Protein AF-V6AT36-F1 (afdb_monomer_lite)

Structure (mmCIF, N/CA/C/O backbone):
data_AF-V6AT36-F1
#
_entry.id   AF-V6AT36-F1
#
loop_
_atom_site.group_PDB
_atom_site.id
_atom_site.type_symbol
_atom_site.label_atom_id
_atom_site.label_alt_id
_atom_site.label_comp_id
_atom_site.label_asym_id
_atom_site.label_entity_id
_atom_site.label_seq_id
_atom_site.pdbx_PDB_ins_code
_atom_site.Cartn_x
_atom_site.Cartn_y
_atom_site.Cartn_z
_atom_site.occupancy
_atom_site.B_iso_or_equiv
_atom_site.auth_seq_id
_atom_site.auth_comp_id
_atom_site.auth_asym_id
_atom_site.auth_atom_id
_atom_site.pdbx_PDB_model_num
ATOM 1 N N . MET A 1 1 ? -7.851 9.602 1.787 1.00 80.75 1 MET A N 1
ATOM 2 C CA . MET A 1 1 ? -8.072 8.225 1.286 1.00 80.75 1 MET A CA 1
ATOM 3 C C . MET A 1 1 ? -7.024 7.212 1.763 1.00 80.75 1 MET A C 1
ATOM 5 O O . MET A 1 1 ? -7.436 6.267 2.425 1.00 80.75 1 MET A O 1
ATOM 9 N N . PRO A 1 2 ? -5.703 7.376 1.542 1.00 93.94 2 PRO A N 1
ATOM 10 C CA . PRO A 1 2 ? -4.726 6.324 1.868 1.00 93.94 2 PRO A CA 1
ATOM 11 C C . PRO A 1 2 ? -4.578 6.064 3.377 1.00 93.94 2 PRO A C 1
ATOM 13 O O . PRO A 1 2 ? -4.361 4.927 3.777 1.00 93.94 2 PRO A O 1
ATOM 16 N N . HIS A 1 3 ? -4.799 7.075 4.230 1.00 96.31 3 HIS A N 1
ATOM 17 C CA . HIS A 1 3 ? -4.833 6.898 5.691 1.00 96.31 3 HIS A CA 1
ATOM 18 C C . HIS A 1 3 ? -5.998 6.007 6.143 1.00 96.31 3 HIS A C 1
ATOM 20 O O . HIS A 1 3 ? -5.830 5.181 7.033 1.00 96.31 3 HIS A O 1
ATOM 26 N N . VAL A 1 4 ? -7.165 6.131 5.497 1.00 96.88 4 VAL A N 1
ATOM 27 C CA . VAL A 1 4 ? -8.330 5.276 5.778 1.00 96.88 4 VAL A CA 1
ATOM 28 C C . VAL A 1 4 ? -8.041 3.844 5.338 1.00 96.88 4 VAL A C 1
ATOM 30 O O . VAL A 1 4 ? -8.326 2.915 6.085 1.00 96.88 4 VAL A O 1
ATOM 33 N N . PHE A 1 5 ? -7.420 3.657 4.169 1.00 97.62 5 PHE A N 1
ATOM 34 C CA . PHE A 1 5 ? -6.993 2.332 3.719 1.00 97.62 5 PHE A CA 1
ATOM 35 C C . PHE A 1 5 ? -5.988 1.694 4.685 1.00 97.62 5 PHE A C 1
ATOM 37 O O . PHE A 1 5 ? -6.221 0.575 5.135 1.00 97.62 5 PHE A O 1
ATOM 44 N N . LYS A 1 6 ? -4.946 2.426 5.102 1.00 97.75 6 LYS A N 1
ATOM 45 C CA . LYS A 1 6 ? -3.991 1.949 6.114 1.00 97.75 6 LYS A CA 1
ATOM 46 C C . LYS A 1 6 ? -4.685 1.600 7.435 1.00 97.75 6 LYS A C 1
ATOM 48 O O . LYS A 1 6 ? -4.416 0.549 8.006 1.00 97.75 6 LYS A O 1
ATOM 53 N N . ALA A 1 7 ? -5.627 2.425 7.896 1.00 98.00 7 ALA A N 1
ATOM 54 C CA . ALA A 1 7 ? -6.408 2.142 9.100 1.00 98.00 7 ALA A CA 1
ATOM 55 C C . ALA A 1 7 ? -7.228 0.847 8.972 1.00 98.00 7 ALA A C 1
ATOM 57 O O . ALA A 1 7 ? -7.254 0.033 9.894 1.00 98.00 7 ALA A O 1
ATOM 58 N N . LEU A 1 8 ? -7.874 0.632 7.824 1.00 98.00 8 LEU A N 1
ATOM 59 C CA . LEU A 1 8 ? -8.619 -0.594 7.552 1.00 98.00 8 LEU A CA 1
ATOM 60 C C . LEU A 1 8 ? -7.701 -1.819 7.443 1.00 98.00 8 LEU A C 1
ATOM 62 O O . LEU A 1 8 ? -8.093 -2.887 7.899 1.00 98.00 8 LEU A O 1
ATOM 66 N N . GLN A 1 9 ? -6.486 -1.679 6.901 1.00 97.81 9 GLN A N 1
ATOM 67 C CA . GLN A 1 9 ? -5.490 -2.757 6.900 1.00 97.81 9 GLN A CA 1
ATOM 68 C C . GLN A 1 9 ? -5.072 -3.119 8.327 1.00 97.81 9 GLN A C 1
ATOM 70 O O . GLN A 1 9 ? -5.080 -4.298 8.673 1.00 97.81 9 GLN A O 1
ATOM 75 N N . MET A 1 10 ? -4.793 -2.126 9.180 1.00 98.00 10 MET A N 1
ATOM 76 C CA . MET A 1 10 ? -4.496 -2.370 10.597 1.00 98.00 10 MET A CA 1
ATOM 77 C C . MET A 1 10 ? -5.626 -3.161 11.270 1.00 98.00 10 MET A C 1
ATOM 79 O O . MET A 1 10 ? -5.363 -4.154 11.932 1.00 98.00 10 MET A O 1
ATOM 83 N N . LEU A 1 11 ? -6.886 -2.773 11.048 1.00 98.12 11 LEU A N 1
ATOM 84 C CA . LEU A 1 11 ? -8.054 -3.473 11.601 1.00 98.12 11 LEU A CA 1
ATOM 85 C C . LEU A 1 11 ? -8.345 -4.836 10.945 1.00 98.12 11 LEU A C 1
ATOM 87 O O . LEU A 1 11 ? -9.132 -5.624 11.472 1.00 98.12 11 LEU A O 1
ATOM 91 N N . TYR A 1 12 ? -7.801 -5.094 9.756 1.00 98.00 12 TYR A N 1
ATOM 92 C CA . TYR A 1 12 ? -7.959 -6.372 9.070 1.00 98.00 12 TYR A CA 1
ATOM 93 C C . TYR A 1 12 ? -7.010 -7.425 9.646 1.00 98.00 12 TYR A C 1
ATOM 95 O O . TYR A 1 12 ? -7.441 -8.560 9.883 1.00 98.00 12 TYR A O 1
ATOM 103 N N . TYR A 1 13 ? -5.758 -7.024 9.893 1.00 96.88 13 TYR A N 1
ATOM 104 C CA . TYR A 1 13 ? -4.699 -7.882 10.423 1.00 96.88 13 TYR A CA 1
ATOM 105 C C . TYR A 1 13 ? -4.744 -8.023 11.946 1.00 96.88 13 TYR A C 1
ATOM 107 O O . TYR A 1 13 ? -4.494 -9.113 12.453 1.00 96.88 13 TYR A O 1
ATOM 115 N N . GLU A 1 14 ? -5.138 -6.973 12.666 1.00 96.50 14 GLU A N 1
ATOM 116 C CA . GLU A 1 14 ? -5.299 -7.008 14.119 1.00 96.50 14 GLU A CA 1
ATOM 117 C C . GLU A 1 14 ? -6.774 -7.179 14.507 1.00 96.50 14 GLU A C 1
ATOM 119 O O . GLU A 1 14 ? -7.651 -6.546 13.913 1.00 96.50 14 GLU A O 1
ATOM 124 N N . PRO A 1 15 ? -7.097 -7.986 15.534 1.00 93.50 15 PRO A N 1
ATOM 125 C CA . PRO A 1 15 ? -8.474 -8.134 15.993 1.00 93.50 15 PRO A CA 1
ATOM 126 C C . PRO A 1 15 ? -9.034 -6.830 16.577 1.00 93.50 15 PRO A C 1
ATOM 128 O O . PRO A 1 15 ? -10.218 -6.552 16.393 1.00 93.50 15 PRO A O 1
ATOM 131 N N . TYR A 1 16 ? -8.196 -6.033 17.251 1.00 97.19 16 TYR A N 1
ATOM 132 C CA . TYR A 1 16 ? -8.553 -4.737 17.828 1.00 97.19 16 TYR A CA 1
ATOM 133 C C . TYR A 1 16 ? -7.392 -3.747 17.704 1.00 97.19 16 TYR A C 1
ATOM 135 O O . TYR A 1 16 ? -6.244 -4.095 17.961 1.00 97.19 16 TYR A O 1
ATOM 143 N N . VAL A 1 17 ? -7.695 -2.487 17.388 1.00 98.00 17 VAL A N 1
ATOM 144 C CA . VAL A 1 17 ? -6.716 -1.395 17.290 1.00 98.00 17 VAL A CA 1
ATOM 145 C C . VAL A 1 17 ? -7.119 -0.248 18.212 1.00 98.00 17 VAL A C 1
ATOM 147 O O . VAL A 1 17 ? -8.257 0.235 18.189 1.00 98.00 17 VAL A O 1
ATOM 150 N N . SER A 1 18 ? -6.181 0.204 19.045 1.00 97.38 18 SER A N 1
ATOM 151 C CA . SER A 1 18 ? -6.411 1.322 19.963 1.00 97.38 18 SER A CA 1
ATOM 152 C C . SER A 1 18 ? -6.348 2.675 19.240 1.00 97.38 18 SER A C 1
ATOM 154 O O . SER A 1 18 ? -5.699 2.824 18.204 1.00 97.38 18 SER A O 1
ATOM 156 N N . ARG A 1 19 ? -6.971 3.712 19.819 1.00 96.50 19 ARG A N 1
ATOM 157 C CA . ARG A 1 19 ? -6.848 5.089 19.297 1.00 96.50 19 ARG A CA 1
ATOM 158 C C . ARG A 1 19 ? -5.397 5.573 19.291 1.00 96.50 19 ARG A C 1
ATOM 160 O O . ARG A 1 19 ? -4.995 6.221 18.335 1.00 96.50 19 ARG A O 1
ATOM 167 N N . ALA A 1 20 ? -4.621 5.225 20.318 1.00 96.88 20 ALA A N 1
ATOM 168 C CA . ALA A 1 20 ? -3.204 5.573 20.394 1.00 96.88 20 ALA A CA 1
ATOM 169 C C . ALA A 1 20 ? -2.403 4.904 19.266 1.00 96.88 20 ALA A C 1
ATOM 171 O O . ALA A 1 20 ? -1.607 5.566 18.609 1.00 96.88 20 ALA A O 1
ATOM 172 N N . SER A 1 21 ? -2.683 3.628 18.978 1.00 97.62 21 SER A N 1
ATOM 173 C CA . SER A 1 21 ? -2.075 2.903 17.856 1.00 97.62 21 SER A CA 1
ATOM 174 C C . SER A 1 21 ? -2.386 3.581 16.521 1.00 97.62 21 SER A C 1
ATOM 176 O O . SER A 1 21 ? -1.482 3.766 15.715 1.00 97.62 21 SER A O 1
ATOM 178 N N . PHE A 1 22 ? -3.630 4.023 16.299 1.00 97.75 22 PHE A N 1
ATOM 179 C CA . PHE A 1 22 ? -3.957 4.812 15.109 1.00 97.75 22 PHE A CA 1
ATOM 180 C C . PHE A 1 22 ? -3.191 6.133 15.047 1.00 97.75 22 PHE A C 1
ATOM 182 O O . PHE A 1 22 ? -2.647 6.442 13.992 1.00 97.75 22 PHE A O 1
ATOM 189 N N . CYS A 1 23 ? -3.118 6.897 16.142 1.00 97.81 23 CYS A N 1
ATOM 190 C CA . CYS A 1 23 ? -2.386 8.166 16.153 1.00 97.81 23 CYS A CA 1
ATOM 191 C C . CYS A 1 23 ? -0.922 7.968 15.738 1.00 97.81 23 CYS A C 1
ATOM 193 O O . CYS A 1 23 ? -0.436 8.673 14.856 1.00 97.81 23 CYS A O 1
ATOM 195 N N . THR A 1 24 ? -0.250 6.973 16.323 1.00 97.44 24 THR A N 1
ATOM 196 C CA . THR A 1 24 ? 1.161 6.682 16.047 1.00 97.44 24 THR A CA 1
ATOM 197 C C . THR A 1 24 ? 1.366 6.129 14.638 1.00 97.44 24 THR A C 1
ATOM 199 O O . THR A 1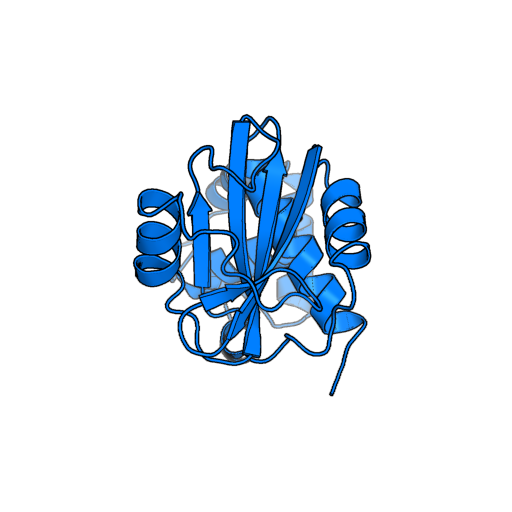 24 ? 2.178 6.654 13.887 1.00 97.44 24 THR A O 1
ATOM 202 N N . SER A 1 25 ? 0.626 5.090 14.241 1.00 96.38 25 SER A N 1
ATOM 203 C CA . SER A 1 25 ? 0.857 4.403 12.961 1.00 96.38 25 SER A CA 1
ATOM 204 C C . SER A 1 25 ? 0.382 5.193 11.741 1.00 96.38 25 SER A C 1
ATOM 206 O O . SER A 1 25 ? 0.884 4.967 10.638 1.00 96.38 25 SER A O 1
ATOM 208 N N . LEU A 1 26 ? -0.594 6.090 11.913 1.00 96.50 26 LEU A N 1
ATOM 209 C CA . LEU A 1 26 ? -1.113 6.950 10.847 1.00 96.50 26 LEU A CA 1
ATOM 210 C C . LEU A 1 26 ? -0.533 8.365 10.885 1.00 96.50 26 LEU A C 1
ATOM 212 O O . LEU A 1 26 ? -0.862 9.145 10.000 1.00 96.50 26 LEU A O 1
ATOM 216 N N . TYR A 1 27 ? 0.282 8.711 11.890 1.00 95.69 27 TYR A N 1
ATOM 217 C CA . TYR A 1 27 ? 0.807 10.069 12.089 1.00 95.69 27 TYR A CA 1
ATOM 218 C C . TYR A 1 27 ? -0.319 11.122 12.133 1.00 95.69 27 TYR A C 1
ATOM 220 O O . TYR A 1 27 ? -0.201 12.230 11.613 1.00 95.69 27 TYR A O 1
ATOM 228 N N . MET A 1 28 ? -1.447 10.758 12.750 1.00 95.31 28 MET A N 1
ATOM 229 C CA . MET A 1 28 ? -2.647 11.590 12.841 1.00 95.31 28 MET A CA 1
ATOM 230 C C . MET A 1 28 ? -2.885 12.051 14.279 1.00 95.31 28 MET A C 1
ATOM 232 O O . MET A 1 28 ? -2.726 11.287 15.227 1.00 95.31 28 MET A O 1
ATOM 236 N N . GLY A 1 29 ? -3.346 13.293 14.444 1.00 96.56 29 GLY A N 1
ATOM 237 C CA . GLY A 1 29 ? -3.788 13.797 15.744 1.00 96.56 29 GLY A CA 1
ATOM 238 C C . GLY A 1 29 ? -5.053 13.091 16.249 1.00 96.56 29 GLY A C 1
ATOM 239 O O . GLY A 1 29 ? -5.875 12.609 15.465 1.00 96.56 29 GLY A O 1
ATOM 240 N N . GLU A 1 30 ? -5.256 13.085 17.569 1.00 96.19 30 GLU A N 1
ATOM 241 C CA . GLU A 1 30 ? -6.359 12.354 18.212 1.00 96.19 30 GLU A CA 1
ATOM 242 C C . GLU A 1 30 ? -7.743 12.773 17.687 1.00 96.19 30 GLU A C 1
ATOM 244 O O . GLU A 1 30 ? -8.616 11.927 17.482 1.00 96.19 30 GLU A O 1
ATOM 249 N N . GLY A 1 31 ? -7.945 14.069 17.422 1.00 97.50 31 GLY A N 1
ATOM 250 C CA . GLY A 1 31 ? -9.190 14.580 16.840 1.00 97.50 31 GLY A CA 1
ATOM 251 C C . GLY A 1 31 ? -9.481 13.982 15.461 1.00 97.50 31 GLY A C 1
ATOM 252 O O . GLY A 1 31 ? -10.599 13.541 15.200 1.00 97.50 31 GLY A O 1
ATOM 253 N N . ALA A 1 32 ? -8.463 13.877 14.603 1.00 97.25 32 ALA A N 1
ATOM 254 C CA . ALA A 1 32 ? -8.601 13.300 13.270 1.00 97.25 32 ALA A CA 1
ATOM 255 C C . ALA A 1 32 ? -8.874 11.787 13.332 1.00 97.25 32 ALA A C 1
ATOM 257 O O . ALA A 1 32 ? -9.732 11.285 12.605 1.00 97.25 32 ALA A O 1
ATOM 258 N N . VAL A 1 33 ? -8.217 11.070 14.252 1.00 97.81 33 VAL A N 1
ATOM 259 C CA . VAL A 1 33 ? -8.485 9.645 14.508 1.00 97.81 33 VAL A CA 1
ATOM 260 C C . VAL A 1 33 ? -9.915 9.428 15.011 1.00 97.81 33 VAL A C 1
ATOM 262 O O . VAL A 1 33 ? -10.603 8.537 14.512 1.00 97.81 33 VAL A O 1
ATOM 265 N N . LYS A 1 34 ? -10.406 10.253 15.948 1.00 96.94 34 LYS A N 1
ATOM 266 C CA . LYS A 1 34 ? -11.800 10.193 16.431 1.00 96.94 34 LYS A CA 1
ATOM 267 C C . LYS A 1 34 ? -12.795 10.364 15.284 1.00 96.94 34 LYS A C 1
ATOM 269 O O . LYS A 1 34 ? -13.720 9.563 15.166 1.00 96.94 34 LYS A O 1
ATOM 274 N N . THR A 1 35 ? -12.581 11.357 14.424 1.00 97.75 35 THR A N 1
ATOM 275 C CA . THR A 1 35 ? -13.436 11.606 13.256 1.00 97.75 35 THR A CA 1
ATOM 276 C C . THR A 1 35 ? -13.380 10.457 12.248 1.00 97.75 35 THR A C 1
ATOM 278 O O . THR A 1 35 ? -14.419 10.031 11.748 1.00 97.75 35 THR A O 1
ATOM 281 N N . MET A 1 36 ? -12.196 9.897 11.983 1.00 97.94 36 MET A N 1
ATOM 282 C CA . MET A 1 36 ? -12.045 8.738 11.098 1.00 97.94 36 MET A CA 1
ATOM 283 C C . MET A 1 36 ? -12.814 7.520 11.627 1.00 97.94 36 MET A C 1
ATOM 285 O O . MET A 1 36 ? -13.590 6.925 10.882 1.00 97.94 36 MET A O 1
ATOM 289 N N . ILE A 1 37 ? -12.654 7.177 12.911 1.00 97.81 37 ILE A N 1
ATOM 290 C CA . ILE A 1 37 ? -13.387 6.066 13.540 1.00 97.81 37 ILE A CA 1
ATOM 291 C C . ILE A 1 37 ? -14.895 6.324 13.481 1.00 97.81 37 ILE A C 1
ATOM 293 O O . ILE A 1 37 ? -15.653 5.422 13.133 1.00 97.81 37 ILE A O 1
ATOM 297 N N . LEU A 1 38 ? -15.341 7.552 13.768 1.00 98.12 38 LEU A N 1
ATOM 298 C CA . LEU A 1 38 ? -16.754 7.922 13.684 1.00 98.12 38 LEU A CA 1
ATOM 299 C C . LEU A 1 38 ? -17.328 7.673 12.281 1.00 98.12 38 LEU A C 1
ATOM 301 O O . LEU A 1 38 ? -18.410 7.102 12.170 1.00 98.12 38 LEU A O 1
ATOM 305 N N . HIS A 1 39 ? -16.619 8.063 11.219 1.00 98.06 39 HIS A N 1
ATOM 306 C CA . HIS A 1 39 ? -17.066 7.808 9.846 1.00 98.06 39 HIS A CA 1
ATOM 307 C C . HIS A 1 39 ? -17.062 6.318 9.499 1.00 98.06 39 HIS A C 1
ATOM 309 O O . HIS A 1 39 ? -18.046 5.826 8.957 1.00 98.06 39 HIS A O 1
ATOM 315 N N . LEU A 1 40 ? -16.023 5.570 9.883 1.00 97.88 40 LEU A N 1
ATOM 316 C CA . LEU A 1 40 ? -15.989 4.118 9.675 1.00 97.88 40 LEU A CA 1
ATOM 317 C C . LEU A 1 40 ? -17.159 3.404 10.369 1.00 97.88 40 LEU A C 1
ATOM 319 O O . LEU A 1 40 ? -17.716 2.460 9.808 1.00 97.88 40 LEU A O 1
ATOM 323 N N . LYS A 1 41 ? -17.551 3.875 11.559 1.00 98.25 41 LYS A N 1
ATOM 324 C CA . LYS A 1 41 ? -18.728 3.386 12.288 1.00 98.25 41 LYS A CA 1
ATOM 325 C C . LYS A 1 41 ? -20.032 3.721 11.578 1.00 98.25 41 LYS A C 1
ATOM 327 O O . LYS A 1 41 ? -20.865 2.838 11.406 1.00 98.25 41 LYS A O 1
ATOM 332 N N . LYS A 1 42 ? -20.198 4.970 11.132 1.00 98.12 42 LYS A N 1
ATOM 333 C CA . LYS A 1 42 ? -21.387 5.408 10.380 1.00 98.12 42 LYS A CA 1
ATOM 334 C C . LYS A 1 42 ? -21.584 4.601 9.095 1.00 98.12 42 LYS A C 1
ATOM 336 O O . LYS A 1 42 ? -22.700 4.193 8.805 1.00 98.12 42 LYS A O 1
ATOM 341 N N . GLU A 1 43 ? -20.498 4.287 8.393 1.00 97.44 43 GLU A N 1
ATOM 342 C CA . GLU A 1 43 ? -20.524 3.451 7.186 1.00 97.44 43 GLU A CA 1
ATOM 343 C C . GLU A 1 43 ? -20.651 1.944 7.479 1.00 97.44 43 GLU A C 1
ATOM 345 O O . GLU A 1 43 ? -20.691 1.120 6.560 1.00 97.44 43 GLU A O 1
ATOM 350 N N . GLY A 1 44 ? -20.700 1.544 8.754 1.00 98.06 44 GLY A N 1
ATOM 351 C CA . GLY A 1 44 ? -20.789 0.149 9.180 1.00 98.06 44 GLY A CA 1
ATOM 352 C C . GLY A 1 44 ? -19.546 -0.681 8.852 1.00 98.06 44 GLY A C 1
ATOM 353 O O . GLY A 1 44 ? -19.640 -1.906 8.795 1.00 98.06 44 GLY A O 1
ATOM 354 N N . MET A 1 45 ? -18.396 -0.048 8.603 1.00 98.25 45 MET A N 1
ATOM 355 C CA . MET A 1 45 ? -17.132 -0.726 8.286 1.00 98.25 45 MET A CA 1
ATOM 356 C C . MET A 1 45 ? -16.395 -1.192 9.545 1.00 98.25 45 MET A C 1
ATOM 358 O O . MET A 1 45 ? -15.769 -2.251 9.542 1.00 98.25 45 MET A O 1
ATOM 362 N N . ALA A 1 46 ? -16.480 -0.424 10.628 1.00 98.38 46 ALA A N 1
ATOM 363 C CA . ALA A 1 46 ? -15.844 -0.741 11.901 1.00 98.38 46 ALA A CA 1
ATOM 364 C C . ALA A 1 46 ? -16.798 -0.489 13.071 1.00 98.38 46 ALA A C 1
ATOM 366 O O . ALA A 1 46 ? -17.778 0.237 12.931 1.00 98.38 46 ALA A O 1
ATOM 367 N N . ASP A 1 47 ? -16.485 -1.060 14.229 1.00 98.25 47 ASP A N 1
ATOM 368 C CA . ASP A 1 47 ? -17.092 -0.692 15.507 1.00 98.25 47 ASP A CA 1
ATOM 369 C C . ASP A 1 47 ? -16.031 -0.689 16.618 1.00 98.25 47 ASP A C 1
ATOM 371 O O . ASP A 1 47 ? -14.857 -0.960 16.364 1.00 98.25 47 ASP A O 1
ATOM 375 N N . SER A 1 48 ? -16.397 -0.316 17.843 1.00 96.75 48 SER A N 1
ATOM 376 C CA . SER A 1 48 ? -15.460 -0.175 18.957 1.00 96.75 48 SER A CA 1
ATOM 377 C C . SER A 1 48 ? -16.011 -0.761 20.251 1.00 96.75 48 SER A C 1
ATOM 379 O O . SER A 1 48 ? -17.168 -0.543 20.602 1.00 96.75 48 SER A O 1
ATOM 381 N N . THR A 1 49 ? -15.141 -1.428 21.005 1.00 95.56 49 THR A N 1
ATOM 382 C CA . THR A 1 49 ? -15.373 -1.846 22.394 1.00 95.56 49 THR A CA 1
ATOM 383 C C . THR A 1 49 ? -14.354 -1.177 23.323 1.00 95.56 49 THR A C 1
ATOM 385 O O . THR A 1 49 ? -13.539 -0.359 22.889 1.00 95.56 49 THR A O 1
ATOM 388 N N . LYS A 1 50 ? -14.354 -1.548 24.612 1.00 92.88 50 LYS A N 1
ATOM 389 C CA . LYS A 1 50 ? -13.298 -1.144 25.558 1.00 92.88 50 LYS A CA 1
ATOM 390 C C . LYS A 1 50 ? -11.899 -1.599 25.112 1.00 92.88 50 LYS A C 1
ATOM 392 O O . LYS A 1 50 ? -10.930 -0.919 25.427 1.00 92.88 50 LYS A O 1
ATOM 397 N N . SER A 1 51 ? -11.800 -2.703 24.367 1.00 92.06 51 SER A N 1
ATOM 398 C CA . SER A 1 51 ? -10.526 -3.267 23.899 1.00 92.06 51 SER A CA 1
ATOM 399 C C . SER A 1 51 ? -9.951 -2.545 22.676 1.00 92.06 51 SER A C 1
ATOM 401 O O . SER A 1 51 ? -8.763 -2.667 22.398 1.00 92.06 51 SER A O 1
ATOM 403 N N . GLY A 1 52 ? -10.768 -1.784 21.942 1.00 96.62 52 GLY A N 1
ATOM 404 C CA . GLY A 1 52 ? -10.339 -1.055 20.750 1.00 96.62 52 GLY A CA 1
ATOM 405 C C . GLY A 1 52 ? -11.378 -1.061 19.636 1.00 96.62 52 GLY A C 1
ATOM 406 O O . GLY A 1 52 ? -12.517 -1.490 19.812 1.00 96.62 52 GLY A O 1
ATOM 407 N N . THR A 1 53 ? -10.971 -0.553 18.477 1.00 98.38 53 THR A N 1
ATOM 408 C CA . THR A 1 53 ? -11.763 -0.570 17.240 1.00 98.38 53 THR A CA 1
ATOM 409 C C . THR A 1 53 ? -11.483 -1.855 16.472 1.00 98.38 53 THR A C 1
ATOM 411 O O . THR A 1 53 ? -10.345 -2.307 16.465 1.00 98.38 53 THR A O 1
ATOM 414 N N . PHE A 1 54 ? -12.488 -2.432 15.823 1.00 98.56 54 PHE A N 1
ATOM 415 C CA . PHE A 1 54 ? -12.383 -3.667 15.042 1.00 98.56 54 PHE A CA 1
ATOM 416 C C . PHE A 1 54 ? -13.229 -3.567 13.766 1.00 98.56 54 PHE A C 1
ATOM 418 O O . PHE A 1 54 ? -14.183 -2.787 13.713 1.00 98.56 54 PHE A O 1
ATOM 425 N N . LEU A 1 55 ? -12.899 -4.343 12.725 1.00 98.50 55 LEU A N 1
ATOM 426 C CA . LEU A 1 55 ? -13.750 -4.430 11.531 1.00 98.50 55 LEU A CA 1
ATOM 427 C C . LEU A 1 55 ? -15.037 -5.202 11.822 1.00 98.50 55 LEU A C 1
ATOM 429 O O . LEU A 1 55 ? -15.008 -6.294 12.392 1.00 98.50 55 LEU A O 1
ATOM 433 N N . THR A 1 56 ? -16.156 -4.696 11.312 1.00 98.56 56 THR A N 1
ATOM 434 C CA . THR A 1 56 ? -17.397 -5.474 11.219 1.00 98.56 56 THR A CA 1
ATOM 435 C C . THR A 1 56 ? -17.263 -6.563 10.146 1.00 98.56 56 THR A C 1
ATOM 437 O O . THR A 1 56 ? -16.308 -6.585 9.363 1.00 98.56 56 THR A O 1
ATOM 440 N N . GLN A 1 57 ? -18.258 -7.446 10.025 1.00 98.19 57 GLN A N 1
ATOM 441 C CA . GLN A 1 57 ? -18.307 -8.407 8.916 1.00 98.19 57 GLN A CA 1
ATOM 442 C C . GLN A 1 57 ? -18.325 -7.708 7.543 1.00 98.19 57 GLN A C 1
ATOM 444 O O . GLN A 1 57 ? -17.635 -8.147 6.619 1.00 98.19 57 GLN A O 1
ATOM 449 N N . LYS A 1 58 ? -19.057 -6.588 7.423 1.00 98.25 58 LYS A N 1
ATOM 450 C CA . LYS A 1 58 ? -19.075 -5.743 6.218 1.00 98.25 58 LYS A CA 1
ATOM 451 C C . LYS A 1 58 ? -17.674 -5.206 5.916 1.00 98.25 58 LYS A C 1
ATOM 453 O O . LYS A 1 58 ? -17.202 -5.362 4.792 1.00 98.25 58 LYS A O 1
ATOM 458 N N . GLY A 1 59 ? -16.993 -4.649 6.920 1.00 98.19 59 GLY A N 1
ATOM 459 C CA . GLY A 1 59 ? -15.632 -4.129 6.780 1.00 98.19 59 GLY A CA 1
ATOM 460 C C . GLY A 1 59 ? -14.612 -5.198 6.396 1.00 98.19 59 GLY A C 1
ATOM 461 O O . GLY A 1 59 ? -13.806 -4.977 5.495 1.00 98.19 59 GLY A O 1
ATOM 462 N N . ARG A 1 60 ? -14.678 -6.391 7.006 1.00 98.25 60 ARG A N 1
ATOM 463 C CA . ARG A 1 60 ? -13.806 -7.521 6.639 1.00 98.25 60 ARG A CA 1
ATOM 464 C C . ARG A 1 60 ? -14.020 -7.964 5.197 1.00 98.25 60 ARG A C 1
ATOM 466 O O . ARG A 1 60 ? -13.040 -8.181 4.494 1.00 98.25 60 ARG A O 1
ATOM 473 N N . ARG A 1 61 ? -15.273 -8.081 4.743 1.00 98.25 61 ARG A N 1
ATOM 474 C CA . ARG A 1 61 ? -15.577 -8.446 3.349 1.00 98.25 61 ARG A CA 1
ATOM 475 C C . ARG A 1 61 ? -15.074 -7.384 2.373 1.00 98.25 61 ARG A C 1
ATOM 477 O O . ARG A 1 61 ? -14.477 -7.735 1.363 1.00 98.25 61 ARG A O 1
ATOM 484 N N . PHE A 1 62 ? -15.283 -6.107 2.692 1.00 97.12 62 PHE A N 1
ATOM 485 C CA . PHE A 1 62 ? -14.768 -4.994 1.897 1.00 97.12 62 PHE A CA 1
ATOM 486 C C . PHE A 1 62 ? -13.240 -5.053 1.773 1.00 97.12 62 PHE A C 1
ATOM 488 O O . PHE A 1 62 ? -12.713 -5.023 0.664 1.00 97.12 62 PHE A O 1
ATOM 495 N N . MET A 1 63 ? -12.535 -5.208 2.897 1.00 97.44 63 MET A N 1
ATOM 496 C CA . MET A 1 63 ? -11.076 -5.282 2.898 1.00 97.44 63 MET A CA 1
ATOM 497 C C . MET A 1 63 ? -10.539 -6.512 2.187 1.00 97.44 63 MET A C 1
ATOM 499 O O . MET A 1 63 ? -9.559 -6.391 1.464 1.00 97.44 63 MET A O 1
ATOM 503 N N . LYS A 1 64 ? -11.193 -7.668 2.329 1.00 97.25 64 LYS A N 1
ATOM 504 C CA . LYS A 1 64 ? -10.823 -8.869 1.579 1.00 97.25 64 LYS A CA 1
ATOM 505 C C . LYS A 1 64 ? -10.855 -8.605 0.070 1.00 97.25 64 LYS A C 1
ATOM 507 O O . LYS A 1 64 ? -9.844 -8.803 -0.584 1.00 97.25 64 LYS A O 1
ATOM 512 N N . ASN A 1 65 ? -11.954 -8.053 -0.448 1.00 95.56 65 ASN A N 1
ATOM 513 C CA . ASN A 1 65 ? -12.070 -7.725 -1.874 1.00 95.56 65 ASN A CA 1
ATOM 514 C C . ASN A 1 65 ? -11.006 -6.712 -2.340 1.00 95.56 65 ASN A C 1
ATOM 516 O O . ASN A 1 65 ? -10.528 -6.772 -3.472 1.00 95.56 65 ASN A O 1
ATOM 520 N N . LEU A 1 66 ? -10.652 -5.749 -1.486 1.00 95.12 66 LEU A N 1
ATOM 521 C CA . LEU A 1 66 ? -9.626 -4.761 -1.811 1.00 95.12 66 LEU A CA 1
ATOM 522 C C . LEU A 1 66 ? -8.226 -5.395 -1.832 1.00 95.12 66 LEU A C 1
ATOM 524 O O . LEU A 1 66 ? -7.453 -5.142 -2.752 1.00 95.12 66 LEU A O 1
ATOM 528 N N . LEU A 1 67 ? -7.926 -6.264 -0.866 1.00 96.25 67 LEU A N 1
ATOM 529 C CA . LEU A 1 67 ? -6.665 -7.004 -0.786 1.00 96.25 67 LEU A CA 1
ATOM 530 C C . LEU A 1 67 ? -6.546 -8.095 -1.859 1.00 96.25 67 LEU A C 1
ATOM 532 O O . LEU A 1 67 ? -5.434 -8.428 -2.240 1.00 96.25 67 LEU A O 1
ATOM 536 N N . ASP A 1 68 ? -7.647 -8.587 -2.431 1.00 95.44 68 ASP A N 1
ATOM 537 C CA . ASP A 1 68 ? -7.585 -9.450 -3.621 1.00 95.44 68 ASP A CA 1
ATOM 538 C C . ASP A 1 68 ? -6.939 -8.715 -4.819 1.00 95.44 68 ASP A C 1
ATOM 540 O O . ASP A 1 68 ? -6.304 -9.341 -5.668 1.00 95.44 68 ASP A O 1
ATOM 544 N N . ASN A 1 69 ? -7.057 -7.380 -4.869 1.00 95.94 69 ASN A N 1
ATOM 545 C CA . ASN A 1 69 ? -6.417 -6.533 -5.881 1.00 95.94 69 ASN A CA 1
ATOM 546 C C . ASN A 1 69 ? -5.060 -5.975 -5.427 1.00 95.94 69 ASN A C 1
ATOM 548 O O . ASN A 1 69 ? -4.178 -5.785 -6.263 1.00 95.94 69 ASN A O 1
ATOM 552 N N . ILE A 1 70 ? -4.888 -5.732 -4.123 1.00 97.12 70 ILE A N 1
ATOM 553 C CA . ILE A 1 70 ? -3.654 -5.229 -3.501 1.00 97.12 70 ILE A CA 1
ATOM 554 C C . ILE A 1 70 ? -3.129 -6.250 -2.472 1.00 97.12 70 ILE A C 1
ATOM 556 O O . ILE A 1 70 ? -3.211 -6.012 -1.263 1.00 97.12 70 ILE A O 1
ATOM 560 N N . PRO A 1 71 ? -2.635 -7.421 -2.906 1.00 96.56 71 PRO A N 1
ATOM 561 C CA . PRO A 1 71 ? -2.397 -8.545 -1.997 1.00 96.56 71 PRO A CA 1
ATOM 562 C C . PRO A 1 71 ? -1.141 -8.388 -1.148 1.00 96.56 71 PRO A C 1
ATOM 564 O O . PRO A 1 71 ? -1.010 -9.055 -0.123 1.00 96.56 71 PRO A O 1
ATOM 567 N N . ALA A 1 72 ? -0.199 -7.551 -1.581 1.00 97.38 72 ALA A N 1
ATOM 568 C CA . ALA A 1 72 ? 1.089 -7.424 -0.931 1.00 97.38 72 ALA A CA 1
ATOM 569 C C . ALA A 1 72 ? 1.710 -6.047 -1.152 1.00 97.38 72 ALA A C 1
ATOM 571 O O . ALA A 1 72 ? 1.537 -5.399 -2.186 1.00 97.38 72 ALA A O 1
ATOM 572 N N . GLU A 1 73 ? 2.490 -5.642 -0.163 1.00 97.88 73 GLU A N 1
ATOM 573 C CA . GLU A 1 73 ? 3.312 -4.444 -0.163 1.00 97.88 73 GLU A CA 1
ATOM 574 C C . GLU A 1 73 ? 4.519 -4.684 0.748 1.00 97.88 73 GLU A C 1
ATOM 576 O O . GLU A 1 73 ? 4.474 -5.538 1.639 1.00 97.88 73 GLU A O 1
ATOM 581 N N . CYS A 1 74 ? 5.618 -3.976 0.515 1.00 96.94 74 CYS A N 1
ATOM 582 C CA . CYS A 1 74 ? 6.811 -4.112 1.338 1.00 96.94 74 CYS A CA 1
ATOM 583 C C . CYS A 1 74 ? 7.713 -2.885 1.259 1.00 96.94 74 CYS A C 1
ATOM 585 O O . CYS A 1 74 ? 7.810 -2.215 0.230 1.00 96.94 74 CYS A O 1
ATOM 587 N N . GLU A 1 75 ? 8.466 -2.648 2.328 1.00 95.62 75 GLU A N 1
ATOM 588 C CA . GLU A 1 75 ? 9.591 -1.722 2.285 1.00 95.62 75 GLU A CA 1
ATOM 589 C C . GLU A 1 75 ? 10.711 -2.268 1.396 1.00 95.62 75 GLU A C 1
ATOM 591 O O . GLU A 1 75 ? 11.021 -3.462 1.402 1.00 95.62 75 GLU A O 1
ATOM 596 N N . ILE A 1 76 ? 11.354 -1.371 0.652 1.00 91.25 76 ILE A N 1
ATOM 597 C CA . ILE A 1 76 ? 12.516 -1.695 -0.169 1.00 91.25 76 ILE A CA 1
ATOM 598 C C . ILE A 1 76 ? 13.661 -0.779 0.235 1.00 91.25 76 ILE A C 1
ATOM 600 O O . ILE A 1 76 ? 13.513 0.433 0.403 1.00 91.25 76 ILE A O 1
ATOM 604 N N . LYS A 1 77 ? 14.848 -1.370 0.358 1.00 85.56 77 LYS A N 1
ATOM 605 C CA . LYS A 1 77 ? 16.089 -0.604 0.477 1.00 85.56 77 LYS A CA 1
ATOM 606 C C . LYS A 1 77 ? 16.327 0.219 -0.793 1.00 85.56 77 LYS A C 1
ATOM 608 O O . LYS A 1 77 ? 15.685 0.017 -1.819 1.00 85.56 77 LYS A O 1
ATOM 613 N N . LYS A 1 78 ? 17.275 1.150 -0.736 1.00 85.19 78 LYS A N 1
ATOM 614 C CA . LYS A 1 78 ? 17.721 1.860 -1.937 1.00 85.19 78 LYS A CA 1
ATOM 615 C C . LYS A 1 78 ? 18.166 0.851 -3.004 1.00 85.19 78 LYS A C 1
ATOM 617 O O . LYS A 1 78 ? 19.015 0.004 -2.732 1.00 85.19 78 LYS A O 1
ATOM 622 N N . CYS A 1 79 ? 17.579 0.955 -4.188 1.00 82.62 79 CYS A N 1
ATOM 623 C CA . CYS A 1 79 ? 17.813 0.094 -5.341 1.00 82.62 79 CYS A CA 1
ATOM 624 C C . CYS A 1 79 ? 18.042 0.908 -6.620 1.00 82.62 79 CYS A C 1
ATOM 626 O O . CYS A 1 79 ? 17.831 2.124 -6.645 1.00 82.62 79 CYS A O 1
ATOM 628 N N . SER A 1 80 ? 18.453 0.218 -7.684 1.00 82.00 80 SER A N 1
ATOM 629 C CA . SER A 1 80 ? 18.753 0.792 -9.009 1.00 82.00 80 SER A CA 1
ATOM 630 C C . SER A 1 80 ? 17.603 1.586 -9.639 1.00 82.00 80 SER A C 1
ATOM 632 O O . SER A 1 80 ? 17.848 2.500 -10.421 1.00 82.00 80 SER A O 1
ATOM 634 N N . ILE A 1 81 ? 16.361 1.270 -9.269 1.00 82.88 81 ILE A N 1
ATOM 635 C CA . ILE A 1 81 ? 15.142 1.883 -9.815 1.00 82.88 81 ILE A CA 1
ATOM 636 C C . ILE A 1 81 ? 14.418 2.795 -8.812 1.00 82.88 81 ILE A C 1
ATOM 638 O O . ILE A 1 81 ? 13.287 3.215 -9.056 1.00 82.88 81 ILE A O 1
ATOM 642 N N . SER A 1 82 ? 15.058 3.097 -7.678 1.00 81.81 82 SER A N 1
ATOM 643 C CA . SER A 1 82 ? 14.537 4.000 -6.647 1.00 81.81 82 SER A CA 1
ATOM 644 C C . SER A 1 82 ? 15.300 5.321 -6.610 1.00 81.81 82 SER A C 1
ATOM 646 O O . SER A 1 82 ? 16.511 5.352 -6.821 1.00 81.81 82 SER A O 1
ATOM 648 N N . ILE A 1 83 ? 14.598 6.408 -6.293 1.00 77.19 83 ILE A N 1
ATOM 649 C CA . ILE A 1 83 ? 15.153 7.770 -6.324 1.00 77.19 83 ILE A CA 1
ATOM 650 C C . ILE A 1 83 ? 15.504 8.254 -4.906 1.00 77.19 83 ILE A C 1
ATOM 652 O O . ILE A 1 83 ? 16.472 8.986 -4.710 1.00 77.19 83 ILE A O 1
ATOM 656 N N . GLY A 1 84 ? 14.726 7.843 -3.900 1.00 77.25 84 GLY A N 1
ATOM 657 C CA . GLY A 1 84 ? 14.792 8.361 -2.530 1.00 77.25 84 GLY A CA 1
ATOM 658 C C . GLY A 1 84 ? 15.530 7.474 -1.527 1.00 77.25 84 GLY A C 1
ATOM 659 O O . GLY A 1 84 ? 16.046 6.400 -1.843 1.00 77.25 84 GLY A O 1
ATOM 660 N N . LYS A 1 85 ? 15.580 7.960 -0.280 1.00 87.31 85 LYS A N 1
ATOM 661 C CA . LYS A 1 85 ? 16.220 7.268 0.849 1.00 87.31 85 LYS A CA 1
ATOM 662 C C . LYS A 1 85 ? 15.385 6.084 1.335 1.00 87.31 85 LYS A C 1
ATOM 664 O O . LYS A 1 85 ? 15.945 5.024 1.608 1.00 87.31 85 LYS A O 1
ATOM 669 N N . PHE A 1 86 ? 14.072 6.275 1.434 1.00 94.44 86 PHE A N 1
ATOM 670 C CA . PHE A 1 86 ? 13.117 5.248 1.836 1.00 94.44 86 PHE A CA 1
ATOM 671 C C . PHE A 1 86 ? 12.208 4.915 0.668 1.00 94.44 86 PHE A C 1
ATOM 673 O O . PHE A 1 86 ? 11.760 5.824 -0.032 1.00 94.44 86 PHE A O 1
ATOM 680 N N . ASN A 1 87 ? 11.940 3.625 0.469 1.00 96.06 87 ASN A N 1
ATOM 681 C CA . ASN A 1 87 ? 11.127 3.158 -0.642 1.00 96.06 87 ASN A CA 1
ATOM 682 C C . ASN A 1 87 ? 10.091 2.150 -0.172 1.00 96.06 87 ASN A C 1
ATOM 684 O O . ASN A 1 87 ? 10.351 1.351 0.730 1.00 96.06 87 ASN A O 1
ATOM 688 N N . HIS A 1 88 ? 8.932 2.168 -0.815 1.00 97.75 88 HIS A N 1
ATOM 689 C CA . HIS A 1 88 ? 7.856 1.235 -0.533 1.00 97.75 88 HIS A CA 1
ATOM 690 C C . HIS A 1 88 ? 7.269 0.737 -1.847 1.00 97.75 88 HIS A C 1
ATOM 692 O O . HIS A 1 88 ? 6.966 1.535 -2.732 1.00 97.75 88 HIS A O 1
ATOM 698 N N . ALA A 1 89 ? 7.136 -0.578 -1.982 1.00 98.00 89 ALA A N 1
ATOM 699 C CA . ALA A 1 89 ? 6.468 -1.191 -3.115 1.00 98.00 89 ALA A CA 1
ATOM 700 C C . ALA A 1 89 ? 5.089 -1.685 -2.741 1.00 98.00 89 ALA A C 1
ATOM 702 O O . ALA A 1 89 ? 4.901 -2.254 -1.671 1.00 98.00 89 ALA A O 1
ATOM 703 N N . ILE A 1 90 ? 4.163 -1.539 -3.677 1.00 98.50 90 ILE A N 1
ATOM 704 C CA . ILE A 1 90 ? 2.809 -2.065 -3.585 1.00 98.50 90 ILE A CA 1
ATOM 705 C C . ILE A 1 90 ? 2.474 -2.8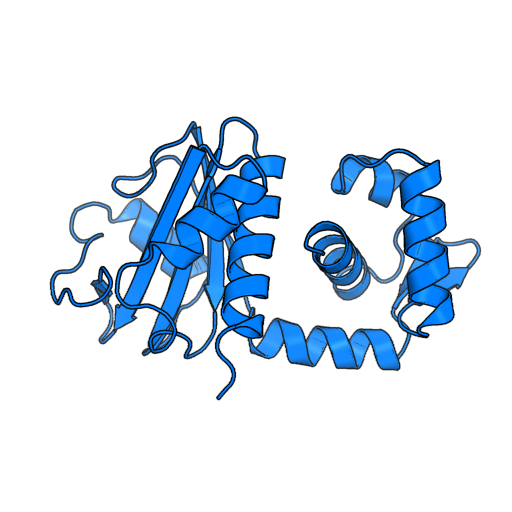07 -4.879 1.00 98.50 90 ILE A C 1
ATOM 707 O O . ILE A 1 90 ? 2.780 -2.328 -5.975 1.00 98.50 90 ILE A O 1
ATOM 711 N N . LEU A 1 91 ? 1.906 -4.005 -4.744 1.00 98.56 91 LEU A N 1
ATOM 712 C CA . LEU A 1 91 ? 1.528 -4.873 -5.857 1.00 98.56 91 LEU A CA 1
ATOM 713 C C . LEU A 1 91 ? 0.049 -4.669 -6.197 1.00 98.56 91 LEU A C 1
ATOM 715 O O . LEU A 1 91 ? -0.801 -4.742 -5.314 1.00 98.56 91 LEU A O 1
ATOM 719 N N . LEU A 1 92 ? -0.252 -4.481 -7.479 1.00 98.06 92 LEU A N 1
ATOM 720 C CA . LEU A 1 92 ? -1.598 -4.473 -8.040 1.00 98.06 92 LEU A CA 1
ATOM 721 C C . LEU A 1 92 ? -1.792 -5.678 -8.969 1.00 98.06 92 LEU A C 1
ATOM 723 O O . LEU A 1 92 ? -1.114 -5.804 -9.995 1.00 98.06 92 LEU A O 1
ATOM 727 N N . LYS A 1 93 ? -2.750 -6.547 -8.636 1.00 96.94 93 LYS A N 1
ATOM 728 C CA . LYS A 1 93 ? -3.018 -7.789 -9.373 1.00 96.94 93 LYS A CA 1
ATOM 729 C C . LYS A 1 93 ? -3.612 -7.549 -10.756 1.00 96.94 93 LYS A C 1
ATOM 731 O O . LYS A 1 93 ? -4.701 -6.999 -10.874 1.00 96.94 93 LYS A O 1
ATOM 736 N N . LYS A 1 94 ? -2.957 -8.048 -11.808 1.00 95.25 94 LYS A N 1
ATOM 737 C CA . LYS A 1 94 ? -3.429 -7.967 -13.206 1.00 95.25 94 LYS A CA 1
ATOM 738 C C . LYS A 1 94 ? -3.688 -6.535 -13.702 1.00 95.25 94 LYS A C 1
ATOM 740 O O . LYS A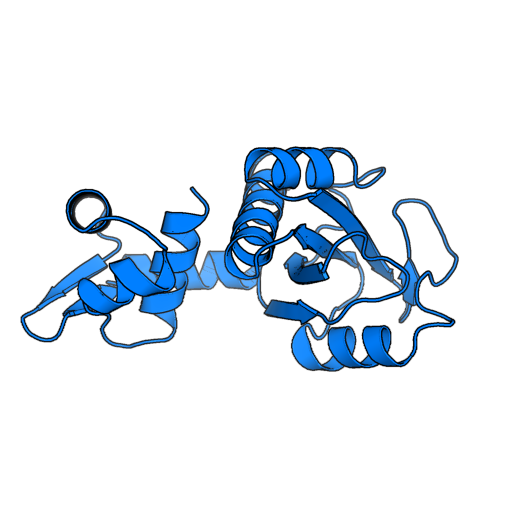 1 94 ? -4.525 -6.329 -14.585 1.00 95.25 94 LYS A O 1
ATOM 745 N N . TYR A 1 95 ? -2.976 -5.550 -13.154 1.00 96.12 95 TYR A N 1
ATOM 746 C CA . TYR A 1 95 ? -3.155 -4.129 -13.472 1.00 96.12 95 TYR A CA 1
ATOM 747 C C . TYR A 1 95 ? -2.224 -3.596 -14.562 1.00 96.12 95 TYR A C 1
ATOM 749 O O . TYR A 1 95 ? -2.302 -2.417 -14.876 1.00 96.12 95 TYR A O 1
ATOM 757 N N . ALA A 1 96 ? -1.397 -4.422 -15.205 1.00 94.25 96 ALA A N 1
ATOM 758 C CA . ALA A 1 96 ? -0.468 -3.984 -16.254 1.00 94.25 96 ALA A CA 1
ATOM 759 C C . ALA A 1 96 ? -1.087 -3.123 -17.380 1.00 94.25 96 ALA A C 1
ATOM 761 O O . ALA A 1 96 ? -0.397 -2.297 -17.971 1.00 94.25 96 ALA A O 1
ATOM 762 N N . PHE A 1 97 ? -2.383 -3.287 -17.664 1.00 93.06 97 PHE A N 1
ATOM 763 C CA . PHE A 1 97 ? -3.130 -2.495 -18.651 1.00 93.06 97 PHE A CA 1
ATOM 764 C C . PHE A 1 97 ? -3.349 -1.026 -18.237 1.00 93.06 97 PHE A C 1
ATOM 766 O O . PHE A 1 97 ? -3.593 -0.179 -19.091 1.00 93.06 97 PHE A O 1
ATOM 773 N N . ALA A 1 98 ? -3.280 -0.729 -16.938 1.00 92.44 98 ALA A N 1
ATOM 774 C CA . ALA A 1 98 ? -3.595 0.569 -16.343 1.00 92.44 98 ALA A CA 1
ATOM 775 C C . ALA A 1 98 ? -2.396 1.531 -16.317 1.00 92.44 98 ALA A C 1
ATOM 777 O O . ALA A 1 98 ? -2.384 2.505 -15.567 1.00 92.44 98 ALA A O 1
ATOM 778 N N . THR A 1 99 ? -1.344 1.245 -17.086 1.00 90.38 99 THR A N 1
ATOM 779 C CA . THR A 1 99 ? -0.233 2.178 -17.247 1.00 90.38 99 THR A CA 1
ATOM 780 C C . THR A 1 99 ? 0.387 2.077 -18.632 1.00 90.38 99 THR A C 1
ATOM 782 O O . THR A 1 99 ? 0.599 0.989 -19.165 1.00 90.38 99 THR A O 1
ATOM 785 N N . LYS A 1 100 ? 0.717 3.235 -19.210 1.00 88.19 100 LYS A N 1
ATOM 786 C CA . LYS A 1 100 ? 1.515 3.328 -20.443 1.00 88.19 100 LYS A CA 1
ATOM 787 C C . LYS A 1 100 ? 2.970 3.692 -20.162 1.00 88.19 100 LYS A C 1
ATOM 789 O O . LYS A 1 100 ? 3.853 3.233 -20.872 1.00 88.19 100 LYS A O 1
ATOM 794 N N . SER A 1 101 ? 3.224 4.515 -19.148 1.00 90.69 101 SER A N 1
ATOM 795 C CA . SER A 1 101 ? 4.556 5.067 -18.851 1.00 90.69 101 SER A CA 1
ATOM 796 C C . SER A 1 101 ? 4.889 5.128 -17.357 1.00 90.69 101 SER A C 1
ATOM 798 O O . SER A 1 101 ? 6.006 5.488 -17.000 1.00 90.69 101 SER A O 1
ATOM 800 N N . GLY A 1 102 ? 3.937 4.833 -16.464 1.00 93.19 102 GLY A N 1
ATOM 801 C CA . GLY A 1 102 ? 4.087 5.037 -15.019 1.00 93.19 102 GLY A CA 1
ATOM 802 C C . GLY A 1 102 ? 3.968 6.494 -14.553 1.00 93.19 102 GLY A C 1
ATOM 803 O O . GLY A 1 102 ? 4.145 6.763 -13.365 1.00 93.19 102 GLY A O 1
ATOM 804 N N . THR A 1 103 ? 3.685 7.443 -15.455 1.00 94.88 103 THR A N 1
ATOM 805 C CA . THR A 1 103 ? 3.621 8.879 -15.129 1.00 94.88 103 THR A CA 1
ATOM 806 C C . THR A 1 103 ? 2.463 9.204 -14.189 1.00 94.88 103 THR A C 1
ATOM 808 O O . THR A 1 103 ? 2.682 9.858 -13.177 1.00 94.88 103 THR A O 1
ATOM 811 N N . GLU A 1 104 ? 1.264 8.682 -14.452 1.00 95.88 104 GLU A N 1
ATOM 812 C CA . GLU A 1 104 ? 0.094 8.907 -13.589 1.00 95.88 104 GLU A CA 1
ATOM 813 C C . GLU A 1 104 ? 0.328 8.360 -12.178 1.00 95.88 104 GLU A C 1
ATOM 815 O O . GLU A 1 104 ? 0.103 9.054 -11.189 1.00 95.88 104 GLU A O 1
ATOM 820 N N . GLN A 1 105 ? 0.874 7.143 -12.075 1.00 97.44 105 GLN A N 1
ATOM 821 C CA . GLN A 1 105 ? 1.237 6.530 -10.796 1.00 97.44 105 GLN A CA 1
ATOM 822 C C . GLN A 1 105 ? 2.233 7.396 -10.013 1.00 97.44 105 GLN A C 1
ATOM 824 O O . GLN A 1 105 ? 2.109 7.545 -8.791 1.00 97.44 105 GLN A O 1
ATOM 829 N N . ARG A 1 106 ? 3.210 7.991 -10.702 1.00 96.75 106 ARG A N 1
ATOM 830 C CA . ARG A 1 106 ? 4.156 8.929 -10.095 1.00 96.75 106 ARG A CA 1
ATOM 831 C C . ARG A 1 106 ? 3.463 10.192 -9.606 1.00 96.75 106 ARG A C 1
ATOM 833 O O . ARG A 1 106 ? 3.703 10.590 -8.470 1.00 96.75 106 ARG A O 1
ATOM 840 N N . ASP A 1 107 ? 2.593 10.786 -10.409 1.00 97.19 107 ASP A N 1
ATOM 841 C CA . ASP A 1 107 ? 1.896 12.017 -10.042 1.00 97.19 107 ASP A CA 1
ATOM 842 C C . ASP A 1 107 ? 0.954 11.773 -8.846 1.00 97.19 107 ASP A C 1
ATOM 844 O O . ASP A 1 107 ? 0.938 12.554 -7.889 1.00 97.19 107 ASP A O 1
ATOM 848 N N . PHE A 1 108 ? 0.277 10.616 -8.803 1.00 97.00 108 PHE A N 1
ATOM 849 C CA . PHE A 1 108 ? -0.491 10.173 -7.635 1.00 97.00 108 PHE A CA 1
ATOM 850 C C . PHE A 1 108 ? 0.370 10.010 -6.377 1.00 97.00 108 PHE A C 1
ATOM 852 O O . PHE A 1 108 ? -0.094 10.313 -5.275 1.00 97.00 108 PHE A O 1
ATOM 859 N N . ALA A 1 109 ? 1.612 9.543 -6.504 1.00 97.12 109 ALA A N 1
ATOM 860 C CA . ALA A 1 109 ? 2.526 9.430 -5.371 1.00 97.12 109 ALA A CA 1
ATOM 861 C C . ALA A 1 109 ? 3.028 10.808 -4.896 1.00 97.12 109 ALA A C 1
ATOM 863 O O . ALA A 1 109 ? 3.045 11.074 -3.691 1.00 97.12 109 ALA A O 1
ATOM 864 N N . ILE A 1 110 ? 3.387 11.699 -5.828 1.00 96.69 110 ILE A N 1
ATOM 865 C CA . ILE A 1 110 ? 3.883 13.056 -5.538 1.00 96.69 110 ILE A CA 1
ATOM 866 C C . ILE A 1 110 ? 2.837 13.874 -4.772 1.00 96.69 110 ILE A C 1
ATOM 868 O O . ILE A 1 110 ? 3.195 14.584 -3.832 1.00 96.69 110 ILE A O 1
ATOM 872 N N . MET A 1 111 ? 1.543 13.712 -5.078 1.00 95.00 111 MET A N 1
ATOM 873 C CA . MET A 1 111 ? 0.456 14.357 -4.322 1.00 95.00 111 MET A CA 1
ATOM 874 C C . MET A 1 111 ? 0.474 14.059 -2.812 1.00 95.00 111 MET A C 1
ATOM 876 O O . MET A 1 111 ? -0.105 14.818 -2.039 1.00 95.00 111 MET A O 1
ATOM 880 N N . TYR A 1 112 ? 1.123 12.972 -2.382 1.00 93.94 112 TYR A N 1
ATOM 881 C CA . TYR A 1 112 ? 1.277 12.593 -0.972 1.00 93.94 112 TYR A CA 1
ATOM 882 C C . TYR A 1 112 ? 2.721 12.729 -0.466 1.00 93.94 112 TYR A C 1
ATOM 884 O O . TYR A 1 112 ? 3.087 12.104 0.526 1.00 93.94 112 TYR A O 1
ATOM 892 N N . GLY A 1 113 ? 3.536 13.565 -1.116 1.00 94.44 113 GLY A N 1
ATOM 893 C CA . GLY A 1 113 ? 4.867 13.948 -0.637 1.00 94.44 113 GLY A CA 1
ATOM 894 C C . GLY A 1 113 ? 5.998 12.996 -1.027 1.00 94.44 113 GLY A C 1
ATOM 895 O O . GLY A 1 113 ? 7.109 13.133 -0.511 1.00 94.44 113 GLY A O 1
ATOM 896 N N . ALA A 1 114 ? 5.750 12.037 -1.925 1.00 96.81 114 ALA A N 1
ATOM 897 C CA . ALA A 1 114 ? 6.824 11.232 -2.496 1.00 96.81 114 ALA A CA 1
ATOM 898 C C . ALA A 1 114 ? 7.810 12.116 -3.276 1.00 96.81 114 ALA A C 1
ATOM 900 O O . ALA A 1 114 ? 7.407 13.040 -3.981 1.00 96.81 114 ALA A O 1
ATOM 901 N N . THR A 1 115 ? 9.102 11.792 -3.209 1.00 95.69 115 THR A N 1
ATOM 902 C CA . THR A 1 115 ? 10.125 12.409 -4.068 1.00 95.69 115 THR A CA 1
ATOM 903 C C . THR A 1 115 ? 10.051 11.887 -5.501 1.00 95.69 115 THR A C 1
ATOM 905 O O . THR A 1 115 ? 10.492 12.552 -6.433 1.00 95.69 115 THR A O 1
ATOM 908 N N . GLY A 1 116 ? 9.479 10.699 -5.684 1.00 95.19 116 GLY A N 1
ATOM 909 C CA . GLY A 1 116 ? 9.202 10.112 -6.983 1.00 95.19 116 GLY A CA 1
ATOM 910 C C . GLY A 1 116 ? 8.560 8.738 -6.848 1.00 95.19 116 GLY A C 1
ATOM 911 O O . GLY A 1 116 ? 8.382 8.218 -5.745 1.00 95.19 116 GLY A O 1
ATOM 912 N N . ALA A 1 117 ? 8.223 8.145 -7.986 1.00 96.38 117 ALA A N 1
ATOM 913 C CA . ALA A 1 117 ? 7.797 6.761 -8.060 1.00 96.38 117 ALA A CA 1
ATOM 914 C C . ALA A 1 117 ? 8.215 6.145 -9.391 1.00 96.38 117 ALA A C 1
ATOM 916 O O . ALA A 1 117 ? 8.287 6.834 -10.412 1.00 96.38 117 ALA A O 1
ATOM 917 N N . THR A 1 118 ? 8.426 4.840 -9.355 1.00 96.31 118 THR A N 1
ATOM 918 C CA . THR A 1 118 ? 8.748 4.006 -10.501 1.00 96.31 118 THR A CA 1
ATOM 919 C C . THR A 1 118 ? 7.691 2.922 -10.608 1.00 96.31 118 THR A C 1
ATOM 921 O O . THR A 1 118 ? 7.415 2.220 -9.636 1.00 96.31 118 THR A O 1
ATOM 924 N N . THR A 1 119 ? 7.102 2.776 -11.790 1.00 96.94 119 THR A N 1
ATOM 925 C CA . THR A 1 119 ? 6.142 1.705 -12.069 1.00 96.94 119 THR A CA 1
ATOM 926 C C . THR A 1 119 ? 6.825 0.647 -12.916 1.00 96.94 119 THR A C 1
ATOM 928 O O . THR A 1 119 ? 7.472 0.983 -13.906 1.00 96.94 119 THR A O 1
ATOM 931 N N . ILE A 1 120 ? 6.684 -0.615 -12.529 1.00 96.50 120 ILE A N 1
ATOM 932 C CA . ILE A 1 120 ? 7.202 -1.772 -13.263 1.00 96.50 120 ILE A CA 1
ATOM 933 C C . ILE A 1 120 ? 6.103 -2.823 -13.401 1.00 96.50 120 ILE A C 1
ATOM 935 O O . ILE A 1 120 ? 5.167 -2.873 -12.603 1.00 96.50 120 ILE A O 1
ATOM 939 N N . ILE A 1 121 ? 6.218 -3.666 -14.417 1.00 97.56 121 ILE A N 1
ATOM 940 C CA . ILE A 1 121 ? 5.276 -4.742 -14.708 1.00 97.56 121 ILE A CA 1
ATOM 941 C C . ILE A 1 121 ? 6.024 -6.068 -14.612 1.00 97.56 121 ILE A C 1
ATOM 943 O O . ILE A 1 121 ? 7.163 -6.176 -15.067 1.00 97.56 121 ILE A O 1
ATOM 947 N N . PHE A 1 122 ? 5.396 -7.079 -14.016 1.00 97.06 122 PHE A N 1
ATOM 948 C CA . PHE A 1 122 ? 5.937 -8.430 -14.008 1.00 97.06 122 PHE A CA 1
ATOM 949 C C . PHE A 1 122 ? 5.381 -9.239 -15.186 1.00 97.06 122 PHE A C 1
ATOM 951 O O . PHE A 1 122 ? 4.174 -9.470 -15.280 1.00 97.06 122 PHE A O 1
ATOM 958 N N . ARG A 1 123 ? 6.258 -9.655 -16.106 1.00 94.56 123 ARG A N 1
ATOM 959 C CA . ARG A 1 123 ? 5.912 -10.438 -17.304 1.00 94.56 123 ARG A CA 1
ATOM 960 C C . ARG A 1 123 ? 6.969 -11.484 -17.597 1.00 94.56 123 ARG A C 1
ATOM 962 O O . ARG A 1 123 ? 8.158 -11.176 -17.657 1.00 94.56 123 ARG A O 1
ATOM 969 N N . ASP A 1 124 ? 6.533 -12.719 -17.799 1.00 90.81 124 ASP A N 1
ATOM 970 C CA . ASP A 1 124 ? 7.369 -13.859 -18.184 1.00 90.81 124 ASP A CA 1
ATOM 971 C C . ASP A 1 124 ? 8.608 -14.015 -17.286 1.00 90.81 124 ASP A C 1
ATOM 973 O O . ASP A 1 124 ? 9.731 -14.204 -17.753 1.00 90.81 124 ASP A O 1
ATOM 977 N N . GLY A 1 125 ? 8.416 -13.865 -15.970 1.00 90.94 125 GLY A N 1
ATOM 978 C CA . GLY A 1 125 ? 9.490 -13.981 -14.976 1.00 90.94 125 GLY A CA 1
ATOM 979 C C . GLY A 1 125 ? 10.450 -12.782 -14.897 1.00 90.94 125 GLY A C 1
ATOM 980 O O . GLY A 1 125 ? 11.491 -12.865 -14.229 1.00 90.94 125 GLY A O 1
ATOM 981 N N . ARG A 1 126 ? 10.134 -11.672 -15.572 1.00 94.56 126 ARG A N 1
ATOM 982 C CA . ARG A 1 126 ? 10.957 -10.456 -15.647 1.00 94.56 126 ARG A CA 1
ATOM 983 C C . ARG A 1 126 ? 10.201 -9.246 -15.116 1.00 94.56 126 ARG A C 1
ATOM 985 O O . ARG A 1 126 ? 8.981 -9.173 -15.223 1.00 94.56 126 ARG A O 1
ATOM 992 N N . PHE A 1 127 ? 10.947 -8.292 -14.568 1.00 96.00 127 PHE A N 1
ATOM 993 C CA . PHE A 1 127 ? 10.427 -6.980 -14.195 1.00 96.00 127 PHE A CA 1
ATOM 994 C C . PHE A 1 127 ? 10.759 -6.015 -15.324 1.00 96.00 127 PHE A C 1
ATOM 996 O O . PHE A 1 127 ? 11.932 -5.803 -15.600 1.00 96.00 127 PHE A O 1
ATOM 1003 N N . THR A 1 128 ? 9.765 -5.449 -15.994 1.00 96.19 128 THR A N 1
ATOM 1004 C CA . THR A 1 128 ? 9.986 -4.538 -17.124 1.00 96.19 128 THR A CA 1
ATOM 1005 C C . THR A 1 128 ? 9.392 -3.170 -16.825 1.00 96.19 128 THR A C 1
ATOM 1007 O O . THR A 1 128 ? 8.434 -3.042 -16.056 1.00 96.19 128 THR A O 1
ATOM 1010 N N . PHE A 1 129 ? 9.938 -2.122 -17.438 1.00 95.19 129 PHE A N 1
ATOM 1011 C CA . PHE A 1 129 ? 9.222 -0.851 -17.493 1.00 95.19 129 PHE A CA 1
ATOM 1012 C C . PHE A 1 129 ? 7.981 -0.975 -18.395 1.00 95.19 129 PHE A C 1
ATOM 1014 O O . PHE A 1 129 ? 7.913 -1.875 -19.243 1.00 95.19 129 PHE A O 1
ATOM 1021 N N . PRO A 1 130 ? 6.981 -0.090 -18.237 1.00 91.81 130 PRO A N 1
ATOM 1022 C CA . PRO A 1 130 ? 5.861 -0.013 -19.164 1.00 91.81 130 PRO A CA 1
ATOM 1023 C C . PRO A 1 130 ? 6.356 0.144 -20.609 1.00 91.81 130 PRO A C 1
ATOM 1025 O O . PRO A 1 130 ? 7.199 0.993 -20.884 1.00 91.81 130 PRO A O 1
ATOM 1028 N N . ASN A 1 131 ? 5.831 -0.679 -21.521 1.00 86.25 131 ASN A N 1
ATOM 1029 C CA . ASN A 1 131 ? 6.226 -0.756 -22.939 1.00 86.25 131 ASN A CA 1
ATOM 1030 C C . ASN A 1 131 ? 7.688 -1.153 -23.225 1.00 86.25 131 ASN A C 1
ATOM 1032 O O . ASN A 1 131 ? 8.117 -1.073 -24.374 1.00 86.25 131 ASN A O 1
ATOM 1036 N N . ASP A 1 132 ? 8.434 -1.622 -22.225 1.00 89.44 132 ASP A N 1
ATOM 1037 C CA . ASP A 1 132 ? 9.764 -2.205 -22.408 1.00 89.44 132 ASP A CA 1
ATOM 1038 C C . ASP A 1 132 ? 9.691 -3.743 -22.357 1.00 89.44 132 ASP A C 1
ATOM 1040 O O . ASP A 1 132 ? 8.760 -4.331 -21.799 1.00 89.44 132 ASP A O 1
ATOM 1044 N N . THR A 1 133 ? 10.689 -4.400 -22.940 1.00 87.12 133 THR A N 1
ATOM 1045 C CA . THR A 1 133 ? 10.882 -5.858 -22.910 1.00 87.12 133 THR A CA 1
ATOM 1046 C C . THR A 1 133 ? 12.118 -6.272 -22.110 1.00 87.12 133 THR A C 1
ATOM 1048 O O . THR A 1 133 ? 12.247 -7.444 -21.741 1.00 87.12 133 THR A O 1
ATOM 1051 N N . ALA A 1 134 ? 13.022 -5.331 -21.818 1.00 90.81 134 ALA A N 1
ATOM 1052 C CA . ALA A 1 134 ? 14.213 -5.589 -21.026 1.00 90.81 134 ALA A CA 1
ATOM 1053 C C . ALA A 1 134 ? 13.877 -5.728 -19.531 1.00 90.81 134 ALA A C 1
ATOM 1055 O O . ALA A 1 134 ? 13.039 -5.004 -18.990 1.00 90.81 134 ALA A O 1
ATOM 1056 N N . ASP A 1 135 ? 14.561 -6.655 -18.848 1.00 92.88 135 ASP A N 1
ATOM 1057 C CA . ASP A 1 135 ? 14.456 -6.789 -17.391 1.00 92.88 135 ASP A CA 1
ATOM 1058 C C . ASP A 1 135 ? 15.196 -5.622 -16.716 1.00 92.88 135 ASP A C 1
ATOM 1060 O O . ASP A 1 135 ? 16.429 -5.560 -16.736 1.00 92.88 135 ASP A O 1
ATOM 1064 N N . CYS A 1 136 ? 14.451 -4.698 -16.109 1.00 92.19 136 CYS A N 1
ATOM 1065 C CA . CYS A 1 136 ? 14.993 -3.506 -15.459 1.00 92.19 136 CYS A CA 1
ATOM 1066 C C . CYS A 1 136 ? 15.735 -3.814 -14.149 1.00 92.19 136 CYS A C 1
ATOM 1068 O O . CYS A 1 136 ? 16.477 -2.967 -13.654 1.00 92.19 136 CYS A O 1
ATOM 1070 N N . LEU A 1 137 ? 15.590 -5.029 -13.607 1.00 92.69 137 LEU A N 1
ATOM 1071 C CA . LEU A 1 137 ? 16.277 -5.497 -12.401 1.00 92.69 137 LEU A CA 1
ATOM 1072 C C . LEU A 1 137 ? 17.338 -6.566 -12.694 1.00 92.69 137 LEU A C 1
ATOM 1074 O O . LEU A 1 137 ? 17.822 -7.219 -11.766 1.00 92.69 137 LEU A O 1
ATOM 1078 N N . LEU A 1 138 ? 17.749 -6.734 -13.958 1.00 90.19 138 LEU A N 1
ATOM 1079 C CA . LEU A 1 138 ? 18.746 -7.732 -14.365 1.00 90.19 138 LEU A CA 1
ATOM 1080 C C . LEU A 1 138 ? 20.039 -7.657 -13.531 1.00 90.19 138 LEU A C 1
ATOM 1082 O O . LEU A 1 138 ? 20.560 -8.682 -13.083 1.00 90.19 138 LEU A O 1
ATOM 1086 N N . ASN A 1 139 ? 20.519 -6.437 -13.281 1.00 89.56 139 ASN A N 1
ATOM 1087 C CA . ASN A 1 139 ? 21.750 -6.176 -12.531 1.00 89.56 139 ASN A CA 1
ATOM 1088 C C . ASN A 1 139 ? 21.521 -5.991 -11.018 1.00 89.56 139 ASN A C 1
ATOM 1090 O O . ASN A 1 139 ? 22.482 -5.896 -10.259 1.00 89.56 139 ASN A O 1
ATOM 1094 N N . ASP A 1 140 ? 20.267 -5.983 -10.556 1.00 91.62 140 ASP A N 1
ATOM 1095 C CA . ASP A 1 140 ? 19.887 -5.731 -9.162 1.00 91.62 140 ASP A CA 1
ATOM 1096 C C . ASP A 1 140 ? 19.186 -6.954 -8.552 1.00 91.62 140 ASP A C 1
ATOM 1098 O O . ASP A 1 140 ? 17.993 -6.973 -8.225 1.00 91.62 140 ASP A O 1
ATOM 1102 N N . LYS A 1 141 ? 19.972 -8.024 -8.392 1.00 90.94 141 LYS A N 1
ATOM 1103 C CA . LYS A 1 141 ? 19.493 -9.322 -7.890 1.00 90.94 141 LYS A CA 1
ATOM 1104 C C . LYS A 1 141 ? 18.885 -9.235 -6.486 1.00 90.94 141 LYS A C 1
ATOM 1106 O O . LYS A 1 141 ? 17.975 -10.000 -6.169 1.00 90.94 141 LYS A O 1
ATOM 1111 N N . ASN A 1 142 ? 19.370 -8.317 -5.649 1.00 91.44 142 ASN A N 1
ATOM 1112 C CA . ASN A 1 142 ? 18.883 -8.139 -4.279 1.00 91.44 142 ASN A CA 1
ATOM 1113 C C . ASN A 1 142 ? 17.463 -7.578 -4.263 1.00 91.44 142 ASN A C 1
ATOM 1115 O O . ASN A 1 142 ? 16.600 -8.102 -3.552 1.00 91.44 142 ASN A O 1
ATOM 1119 N N . THR A 1 143 ? 17.205 -6.554 -5.075 1.00 91.81 143 THR A N 1
ATOM 1120 C CA . THR A 1 143 ? 15.866 -5.980 -5.214 1.00 91.81 143 THR A CA 1
ATOM 1121 C C . THR A 1 143 ? 14.924 -6.987 -5.853 1.00 91.81 143 THR A C 1
ATOM 1123 O O . THR A 1 143 ? 13.850 -7.230 -5.308 1.00 91.81 143 THR A O 1
ATOM 1126 N N . LYS A 1 144 ? 15.366 -7.677 -6.915 1.00 93.88 144 LYS A N 1
ATOM 1127 C CA . LYS A 1 144 ? 14.595 -8.751 -7.558 1.00 93.88 144 LYS A CA 1
ATOM 1128 C C . LYS A 1 144 ? 14.165 -9.829 -6.555 1.00 93.88 144 LYS A C 1
ATOM 1130 O O . LYS A 1 144 ? 12.987 -10.161 -6.470 1.00 93.88 144 LYS A O 1
ATOM 1135 N N . LYS A 1 145 ? 15.100 -10.331 -5.739 1.00 93.44 145 LYS A N 1
ATOM 1136 C CA . LYS A 1 145 ? 14.818 -11.324 -4.688 1.00 93.44 145 LYS A CA 1
ATOM 1137 C C . LYS A 1 145 ? 13.847 -10.792 -3.633 1.00 93.44 145 LYS A C 1
ATOM 1139 O O . LYS A 1 145 ? 12.948 -11.516 -3.223 1.00 93.44 145 LYS A O 1
ATOM 1144 N N . THR A 1 146 ? 14.018 -9.542 -3.205 1.00 94.06 146 THR A N 1
ATOM 1145 C CA . THR A 1 146 ? 13.132 -8.887 -2.229 1.00 94.06 146 THR A CA 1
ATOM 1146 C C . THR A 1 146 ? 11.701 -8.818 -2.767 1.00 94.06 146 THR A C 1
ATOM 1148 O O . THR A 1 146 ? 10.787 -9.328 -2.123 1.00 94.06 146 THR A O 1
ATOM 1151 N N . LEU A 1 147 ? 11.515 -8.293 -3.982 1.00 95.62 147 LEU A N 1
ATOM 1152 C CA . LEU A 1 147 ? 10.203 -8.212 -4.628 1.00 95.62 147 LEU A CA 1
ATOM 1153 C C . LEU A 1 147 ? 9.560 -9.595 -4.791 1.00 95.62 147 LEU A C 1
ATOM 1155 O O . LEU A 1 147 ? 8.406 -9.776 -4.412 1.00 95.62 147 LEU A O 1
ATOM 1159 N N . CYS A 1 148 ? 10.298 -10.592 -5.287 1.00 95.38 148 CYS A N 1
ATOM 1160 C CA . CYS A 1 148 ? 9.761 -11.945 -5.446 1.00 95.38 148 CYS A CA 1
ATOM 1161 C C . CYS A 1 148 ? 9.356 -12.584 -4.110 1.00 95.38 148 CYS A C 1
ATOM 1163 O O . CYS A 1 148 ? 8.323 -13.243 -4.039 1.00 95.38 148 CYS A O 1
ATOM 1165 N N . ASN A 1 149 ? 10.145 -12.387 -3.051 1.00 95.44 149 ASN A N 1
ATOM 1166 C CA . ASN A 1 149 ? 9.878 -12.994 -1.750 1.00 95.44 149 ASN A CA 1
ATOM 1167 C C . ASN A 1 149 ? 8.657 -12.381 -1.053 1.00 95.44 149 ASN A C 1
ATOM 1169 O O . ASN A 1 149 ? 7.850 -13.121 -0.487 1.00 95.44 149 ASN A O 1
ATOM 1173 N N . PHE A 1 150 ? 8.542 -11.050 -1.073 1.00 96.31 150 PHE A N 1
ATOM 1174 C CA . PHE A 1 150 ? 7.508 -10.332 -0.326 1.00 96.31 150 PHE A CA 1
ATOM 1175 C C . PHE A 1 150 ? 6.236 -10.092 -1.136 1.00 96.31 150 PHE A C 1
ATOM 1177 O O . PHE A 1 150 ? 5.148 -10.243 -0.589 1.00 96.31 150 PHE A O 1
ATOM 1184 N N . LEU A 1 151 ? 6.355 -9.752 -2.423 1.00 96.94 151 LEU A N 1
ATOM 1185 C CA . LEU A 1 151 ? 5.193 -9.453 -3.263 1.00 96.94 151 LEU A CA 1
ATOM 1186 C C . LEU A 1 151 ? 4.657 -10.683 -3.994 1.00 96.94 151 LEU A C 1
ATOM 1188 O O . LEU A 1 151 ? 3.462 -10.743 -4.253 1.00 96.94 151 LEU A O 1
ATOM 1192 N N . LYS A 1 152 ? 5.517 -11.663 -4.311 1.00 96.69 152 LYS A N 1
ATOM 1193 C CA . LYS A 1 152 ? 5.162 -12.862 -5.098 1.00 96.69 152 LYS A CA 1
ATOM 1194 C C . LYS A 1 152 ? 4.365 -12.507 -6.372 1.00 96.69 152 LYS A C 1
ATOM 1196 O O . LYS A 1 152 ? 3.234 -12.969 -6.531 1.00 96.69 152 LYS A O 1
ATOM 1201 N N . PRO A 1 153 ? 4.922 -11.654 -7.252 1.00 97.31 153 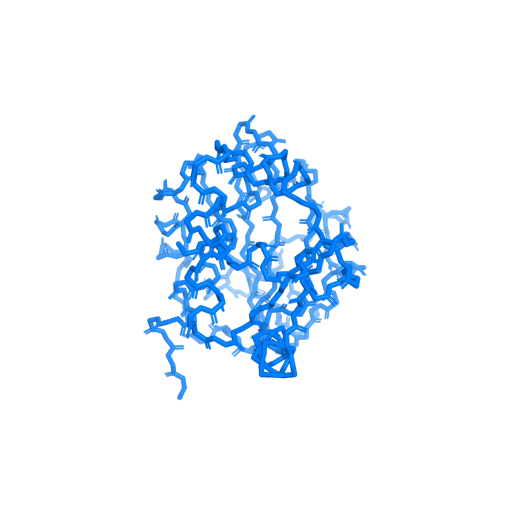PRO A N 1
ATOM 1202 C CA . PRO A 1 153 ? 4.196 -11.165 -8.416 1.00 97.31 153 PRO A CA 1
ATOM 1203 C C . PRO A 1 153 ? 3.907 -12.290 -9.417 1.00 97.31 153 PRO A C 1
ATOM 1205 O O . PRO A 1 153 ? 4.706 -13.211 -9.594 1.00 97.31 153 PRO A O 1
ATOM 1208 N N . GLU A 1 154 ? 2.768 -12.182 -10.091 1.00 97.00 154 GLU A N 1
ATOM 1209 C CA . GLU A 1 154 ? 2.348 -13.026 -11.209 1.00 97.00 154 GLU A CA 1
ATOM 1210 C C . GLU A 1 154 ? 2.321 -12.222 -12.513 1.00 97.00 154 GLU A C 1
ATOM 1212 O O . GLU A 1 154 ? 2.428 -10.994 -12.516 1.00 97.00 154 GLU A O 1
ATOM 1217 N N . ASN A 1 155 ? 2.208 -12.924 -13.642 1.00 96.31 155 ASN A N 1
ATOM 1218 C CA . ASN A 1 155 ? 2.163 -12.282 -14.952 1.00 96.31 155 ASN A CA 1
ATOM 1219 C C . ASN A 1 155 ? 1.041 -11.234 -15.033 1.00 96.31 155 ASN A C 1
ATOM 1221 O O . ASN A 1 155 ? -0.097 -11.489 -14.638 1.00 96.31 155 ASN A O 1
ATOM 1225 N N . GLU A 1 156 ? 1.382 -10.085 -15.619 1.00 95.94 156 GLU A N 1
ATOM 1226 C CA . GLU A 1 156 ? 0.542 -8.887 -15.750 1.00 95.94 156 GLU A CA 1
ATOM 1227 C C . GLU A 1 156 ? 0.241 -8.156 -14.431 1.00 95.94 156 GLU A C 1
ATOM 1229 O O . GLU A 1 156 ? -0.586 -7.235 -14.408 1.00 95.94 156 GLU A O 1
ATOM 1234 N N . ASP A 1 157 ? 0.925 -8.497 -13.339 1.00 97.75 157 ASP A N 1
ATOM 1235 C CA . ASP A 1 157 ? 0.881 -7.685 -12.131 1.00 97.75 157 ASP A CA 1
ATOM 1236 C C . ASP A 1 157 ? 1.705 -6.400 -12.307 1.00 97.75 157 ASP A C 1
ATOM 1238 O O . ASP A 1 157 ? 2.785 -6.387 -12.906 1.00 97.75 157 ASP A O 1
ATOM 1242 N N . MET A 1 158 ? 1.187 -5.303 -11.759 1.00 97.75 158 MET A N 1
ATOM 1243 C CA . MET A 1 158 ? 1.871 -4.014 -11.703 1.00 97.75 158 MET A CA 1
ATOM 1244 C C . MET A 1 158 ? 2.460 -3.820 -10.311 1.00 97.75 158 MET A C 1
ATOM 1246 O O . MET A 1 158 ? 1.795 -4.067 -9.311 1.00 97.75 158 MET A O 1
ATOM 1250 N N . ILE A 1 159 ? 3.685 -3.315 -10.237 1.00 98.12 159 ILE A N 1
ATOM 1251 C CA . ILE A 1 159 ? 4.319 -2.915 -8.985 1.00 98.12 159 ILE A CA 1
ATOM 1252 C C . ILE A 1 159 ? 4.638 -1.432 -9.067 1.00 98.12 159 ILE A C 1
ATOM 1254 O O . ILE A 1 159 ? 5.310 -0.976 -9.994 1.00 98.12 159 ILE A O 1
ATOM 1258 N N . ILE A 1 160 ? 4.175 -0.686 -8.072 1.00 97.88 160 ILE A N 1
ATOM 1259 C CA . ILE A 1 160 ? 4.482 0.734 -7.922 1.00 97.88 160 ILE A CA 1
ATOM 1260 C C . ILE A 1 160 ? 5.460 0.862 -6.763 1.00 97.88 160 ILE A C 1
ATOM 1262 O O . ILE A 1 160 ? 5.148 0.463 -5.644 1.00 97.88 160 ILE A O 1
ATOM 1266 N N . ILE A 1 161 ? 6.641 1.409 -7.036 1.00 97.56 161 ILE A N 1
ATOM 1267 C CA . ILE A 1 161 ? 7.685 1.671 -6.048 1.00 97.56 161 ILE A CA 1
ATOM 1268 C C . ILE A 1 161 ? 7.746 3.174 -5.836 1.00 97.56 161 ILE A C 1
ATOM 1270 O O . ILE A 1 161 ? 8.175 3.905 -6.725 1.00 97.56 161 ILE A O 1
ATOM 1274 N N . THR A 1 162 ? 7.333 3.649 -4.672 1.00 97.56 162 THR A N 1
ATOM 1275 C CA . THR A 1 162 ? 7.460 5.061 -4.307 1.00 97.56 162 THR A CA 1
ATOM 1276 C C . THR A 1 162 ? 8.727 5.289 -3.505 1.00 97.56 162 THR A C 1
ATOM 1278 O O . THR A 1 162 ? 9.213 4.407 -2.796 1.00 97.56 162 THR A O 1
ATOM 1281 N N . SER A 1 163 ? 9.258 6.499 -3.619 1.00 96.81 163 SER A N 1
ATOM 1282 C CA . SER A 1 163 ? 10.444 6.970 -2.921 1.00 96.81 163 SER A CA 1
ATOM 1283 C C . SER A 1 163 ? 10.104 8.210 -2.100 1.00 96.81 163 SER A C 1
ATOM 1285 O O . SER A 1 163 ? 9.379 9.081 -2.576 1.00 96.81 163 SER A O 1
ATOM 1287 N N . ALA A 1 164 ? 10.648 8.326 -0.889 1.00 95.94 164 ALA A N 1
ATOM 1288 C CA . ALA A 1 164 ? 10.493 9.515 -0.054 1.00 95.94 164 ALA A CA 1
ATOM 1289 C C . ALA A 1 164 ? 11.676 9.736 0.907 1.00 95.94 164 ALA A C 1
ATOM 1291 O O . ALA A 1 164 ? 12.594 8.914 1.016 1.00 95.94 164 ALA A O 1
ATOM 1292 N N . ASN A 1 165 ? 11.632 10.868 1.618 1.00 93.44 165 ASN A N 1
ATOM 1293 C CA . ASN A 1 165 ? 12.586 11.218 2.676 1.00 93.44 165 ASN A CA 1
ATOM 1294 C C . ASN A 1 165 ? 12.211 10.643 4.048 1.00 93.44 165 ASN A C 1
ATOM 1296 O O . ASN A 1 165 ? 13.072 10.590 4.917 1.00 93.44 165 ASN A O 1
ATOM 1300 N N . GLU A 1 166 ? 10.977 10.159 4.209 1.00 94.31 166 GLU A N 1
ATOM 1301 C CA . GLU A 1 166 ? 10.462 9.540 5.433 1.00 94.31 166 GLU A CA 1
ATOM 1302 C C . GLU A 1 166 ? 9.790 8.193 5.105 1.00 94.31 166 GLU A C 1
ATOM 1304 O O . GLU A 1 166 ? 9.066 8.120 4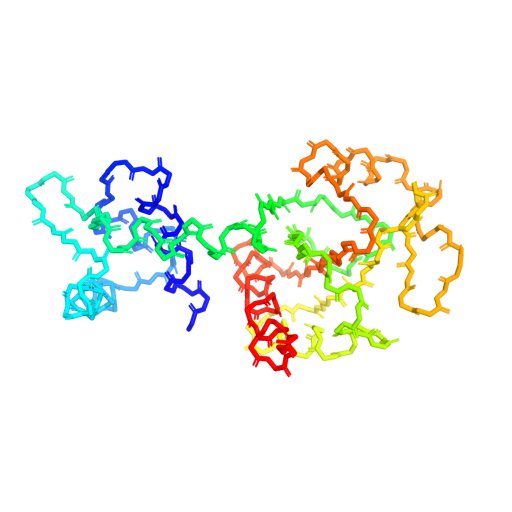.103 1.00 94.31 166 GLU A O 1
ATOM 1309 N N . PRO A 1 167 ? 9.958 7.138 5.930 1.00 95.38 167 PRO A N 1
ATOM 1310 C CA . PRO A 1 167 ? 9.364 5.821 5.674 1.00 95.38 167 PRO A CA 1
ATOM 1311 C C . PRO A 1 167 ? 7.840 5.868 5.520 1.00 95.38 167 PRO A C 1
ATOM 1313 O O . PRO A 1 167 ? 7.289 5.324 4.563 1.00 95.38 167 PRO A O 1
ATOM 1316 N N . PHE A 1 168 ? 7.164 6.591 6.419 1.00 96.50 168 PHE A N 1
ATOM 1317 C CA . PHE A 1 168 ? 5.708 6.736 6.389 1.00 96.50 168 PHE A CA 1
ATOM 1318 C C . PHE A 1 168 ? 5.216 7.396 5.095 1.00 96.50 168 PHE A C 1
ATOM 1320 O O . PHE A 1 168 ? 4.193 6.997 4.544 1.00 96.50 168 PHE A O 1
ATOM 1327 N N . VAL A 1 169 ? 5.961 8.381 4.583 1.00 97.00 169 VAL A N 1
ATOM 1328 C CA . VAL A 1 169 ? 5.617 9.082 3.340 1.00 97.00 169 VAL A CA 1
ATOM 1329 C C . VAL A 1 169 ? 5.776 8.154 2.133 1.00 97.00 169 VAL A C 1
ATOM 1331 O O . VAL A 1 169 ? 4.918 8.154 1.251 1.00 97.00 169 VAL A O 1
ATOM 1334 N N . ALA A 1 170 ? 6.818 7.315 2.102 1.00 97.31 170 ALA A N 1
ATOM 1335 C CA . ALA A 1 170 ? 6.972 6.303 1.056 1.00 97.31 170 ALA A CA 1
ATOM 1336 C C . ALA A 1 170 ? 5.779 5.331 1.064 1.00 97.31 170 ALA A C 1
ATOM 1338 O O . ALA A 1 170 ? 5.111 5.151 0.048 1.00 97.31 170 ALA A O 1
ATOM 1339 N N . GLU A 1 171 ? 5.428 4.787 2.227 1.00 98.00 171 GLU A N 1
ATOM 1340 C CA . GLU A 1 171 ? 4.292 3.872 2.364 1.00 98.00 171 GLU A CA 1
ATOM 1341 C C . GLU A 1 171 ? 2.954 4.521 1.956 1.00 98.00 171 GLU A C 1
ATOM 1343 O O . GLU A 1 171 ? 2.211 3.979 1.133 1.00 98.00 171 GLU A O 1
ATOM 1348 N N . ILE A 1 172 ? 2.622 5.692 2.510 1.00 97.81 172 ILE A N 1
ATOM 1349 C CA . ILE A 1 172 ? 1.306 6.308 2.297 1.00 97.81 172 ILE A CA 1
ATOM 1350 C C . ILE A 1 172 ? 1.113 6.772 0.848 1.00 97.81 172 ILE A C 1
ATOM 1352 O O . ILE A 1 172 ? -0.001 6.713 0.321 1.00 97.81 172 ILE A O 1
ATOM 1356 N N . SER A 1 173 ? 2.194 7.193 0.186 1.00 97.81 173 SER A N 1
ATOM 1357 C CA . SER A 1 173 ? 2.176 7.572 -1.227 1.00 97.81 173 SER A CA 1
ATOM 1358 C C . SER A 1 173 ? 2.044 6.360 -2.150 1.00 97.81 173 SER A C 1
ATOM 1360 O O . SER A 1 173 ? 1.310 6.452 -3.135 1.00 97.81 173 SER A O 1
ATOM 1362 N N . ALA A 1 174 ? 2.652 5.212 -1.814 1.00 98.12 174 ALA A N 1
ATOM 1363 C CA . ALA A 1 174 ? 2.450 3.958 -2.549 1.00 98.12 174 ALA A CA 1
ATOM 1364 C C . ALA A 1 174 ? 0.979 3.544 -2.503 1.00 98.12 174 ALA A C 1
ATOM 1366 O O . ALA A 1 174 ? 0.353 3.334 -3.543 1.00 98.12 174 ALA A O 1
ATOM 1367 N N . LYS A 1 175 ? 0.390 3.546 -1.302 1.00 98.31 175 LYS A N 1
ATOM 1368 C CA . LYS A 1 175 ? -1.041 3.283 -1.101 1.00 98.31 175 LYS A CA 1
ATOM 1369 C C . LYS A 1 175 ? -1.915 4.234 -1.906 1.00 98.31 175 LYS A C 1
ATOM 1371 O O . LYS A 1 175 ? -2.877 3.798 -2.530 1.00 98.31 175 LYS A O 1
ATOM 1376 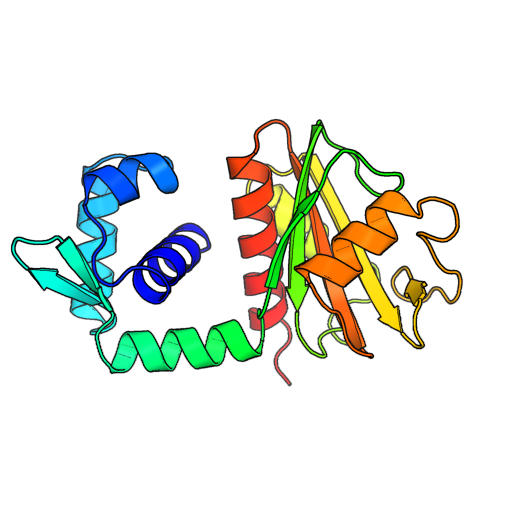N N . ASN A 1 176 ? -1.596 5.528 -1.909 1.00 97.88 176 ASN A N 1
ATOM 1377 C CA . ASN A 1 176 ? -2.359 6.497 -2.690 1.00 97.88 176 ASN A CA 1
ATOM 1378 C C . ASN A 1 176 ? -2.287 6.202 -4.191 1.00 97.88 176 ASN A C 1
ATOM 1380 O O . ASN A 1 176 ? -3.319 6.190 -4.857 1.00 97.88 176 ASN A O 1
ATOM 1384 N N . SER A 1 177 ? -1.085 5.938 -4.702 1.00 97.75 177 SER A N 1
ATOM 1385 C CA . SER A 1 177 ? -0.862 5.635 -6.113 1.00 97.75 177 SER A CA 1
ATOM 1386 C C . SER A 1 177 ? -1.612 4.379 -6.557 1.00 97.75 177 SER A C 1
ATOM 1388 O O . SER A 1 177 ? -2.297 4.395 -7.580 1.00 97.75 177 SER A O 1
ATOM 1390 N N . ALA A 1 178 ? -1.587 3.329 -5.734 1.00 97.69 178 ALA A N 1
ATOM 1391 C CA . ALA A 1 178 ? -2.347 2.107 -5.966 1.00 97.69 178 ALA A CA 1
ATOM 1392 C C . ALA A 1 178 ? -3.864 2.355 -6.001 1.00 97.69 178 ALA A C 1
ATOM 1394 O O . ALA A 1 178 ? -4.528 1.989 -6.970 1.00 97.69 178 ALA A O 1
ATOM 1395 N N . LEU A 1 179 ? -4.409 3.028 -4.981 1.00 96.81 179 LEU A N 1
ATOM 1396 C CA . LEU A 1 179 ? -5.847 3.299 -4.880 1.00 96.81 179 LEU A CA 1
ATOM 1397 C C . LEU A 1 179 ? -6.360 4.160 -6.038 1.00 96.81 179 LEU A C 1
ATOM 1399 O O . LEU A 1 179 ? -7.423 3.870 -6.582 1.00 96.81 179 LEU A O 1
ATOM 1403 N N . TRP A 1 180 ? -5.617 5.199 -6.431 1.00 96.12 180 TRP A N 1
ATOM 1404 C CA . TRP A 1 180 ? -6.003 6.039 -7.565 1.00 96.12 180 TRP A CA 1
ATOM 1405 C C . TRP A 1 180 ? -5.898 5.306 -8.892 1.00 96.12 180 TRP A C 1
ATOM 1407 O O . TRP A 1 180 ? -6.812 5.427 -9.697 1.00 96.12 180 TRP A O 1
ATOM 1417 N N . THR A 1 181 ? -4.860 4.489 -9.086 1.00 96.25 181 THR A N 1
ATOM 1418 C CA . THR A 1 181 ? -4.741 3.641 -10.281 1.00 96.25 181 THR A CA 1
ATOM 1419 C C . THR A 1 181 ? -5.956 2.730 -10.425 1.00 96.25 181 THR A C 1
ATOM 1421 O O . THR A 1 181 ? -6.549 2.665 -11.497 1.00 96.25 181 THR A O 1
ATOM 1424 N N . MET A 1 182 ? -6.387 2.084 -9.338 1.00 94.69 182 MET A N 1
ATOM 1425 C CA . MET A 1 182 ? -7.593 1.254 -9.350 1.00 94.69 182 MET A CA 1
ATOM 1426 C C . MET A 1 182 ? -8.873 2.059 -9.607 1.00 94.69 182 MET A C 1
ATOM 1428 O O . MET A 1 182 ? -9.767 1.576 -10.295 1.00 94.69 182 MET A O 1
ATOM 1432 N N . ALA A 1 183 ? -8.978 3.267 -9.047 1.00 93.19 183 ALA A N 1
ATOM 1433 C CA . ALA A 1 183 ? -10.176 4.097 -9.156 1.00 93.19 183 ALA A CA 1
ATOM 1434 C C . ALA A 1 183 ? -10.353 4.732 -10.544 1.00 93.19 183 ALA A C 1
ATOM 1436 O O . ALA A 1 183 ? -11.486 4.932 -10.973 1.00 93.19 183 ALA A O 1
ATOM 1437 N N . THR A 1 184 ? -9.261 5.061 -11.240 1.00 92.19 184 THR A N 1
ATOM 1438 C CA . THR A 1 184 ? -9.309 5.668 -12.582 1.00 92.19 184 THR A CA 1
ATOM 1439 C C . THR A 1 184 ? -9.301 4.640 -13.709 1.00 92.19 184 THR A C 1
ATOM 1441 O O . THR A 1 184 ? -9.675 4.973 -14.830 1.00 92.19 184 THR A O 1
ATOM 1444 N N . HIS A 1 185 ? -8.918 3.394 -13.416 1.00 85.94 185 HIS A N 1
ATOM 1445 C CA . HIS A 1 185 ? -8.838 2.304 -14.385 1.00 85.94 185 HIS A CA 1
ATOM 1446 C C . HIS A 1 185 ? -9.616 1.088 -13.886 1.00 85.94 185 HIS A C 1
ATOM 1448 O O . HIS A 1 185 ? -9.061 0.123 -13.355 1.00 85.94 185 HIS A O 1
ATOM 1454 N N . THR A 1 186 ? -10.928 1.133 -14.073 1.00 74.12 186 THR A N 1
ATOM 1455 C CA . THR A 1 186 ? -11.809 -0.016 -13.862 1.00 74.12 186 THR A CA 1
ATOM 1456 C C . THR A 1 186 ? -11.893 -0.863 -15.125 1.00 74.12 186 THR A C 1
ATOM 1458 O O . THR A 1 186 ? -12.037 -0.325 -16.224 1.00 74.12 186 THR A O 1
ATOM 1461 N N . ARG A 1 187 ? -11.802 -2.183 -14.951 1.00 58.53 187 ARG A N 1
ATOM 1462 C CA . ARG A 1 187 ? -12.188 -3.162 -15.973 1.00 58.53 187 ARG A CA 1
ATOM 1463 C C . ARG A 1 187 ? -13.699 -3.277 -16.079 1.00 58.53 187 ARG A C 1
ATOM 1465 O O . ARG A 1 187 ? -14.360 -3.108 -15.029 1.00 58.53 187 ARG A O 1
#

Organism: NCBI:txid1407055

Foldseek 3Di:
DLLLLVVLVCQLPDQFDALVNSCVLSVDDSVVSVVSLVVCVVVQQWDADPRHIHGDPVVNVVNVVVCVQFVFKDKDQDFPQADARTKIKTKGALLLVLDQACPLLQVQLVVLAFPTKAKWFDAPNATHGRVDDDRPCPVPVVRSVVCCVTVVDDHNMMMMMTHHHDNSSNSSSNSRSSVVSCVVDPD

pLDDT: mean 94.82, std 5.05, range [58.53, 98.56]

InterPro domains:
  IPR004115 GAD-like domain superfamily [G3DSA:3.30.1360.30] (76-183)
  IPR029349 Domain of unknown function DUF4443 [PF14544] (83-181)
  IPR036388 Winged helix-like DNA-binding domain superfamily [G3DSA:1.10.10.10] (1-73)
  IPR036390 Winged helix DNA-binding domain superfamily [SSF46785] (3-67)

Secondary structure (DSSP, 8-state):
-HHHHHHHHHHHHSS-B-HHHHHHHHT--HHHHHHHHHHHHHTTSEEEETTEEEE-HHHHHHHHHHHHHS--EEEE-S-TT--SSEEEEEEETT-GGG-SSSHHHHHHHHTTT-SEEEEEEEETTEEE-TT--S-TTTT-HHHHHHHHHHH---TTEEEEEEEESSHHHHHHHHHHHHHHHHHH---

Radius of gyration: 16.89 Å; chains: 1; bounding box: 43×29×48 Å

Sequence (187 aa):
MPHVFKALQMLYYEPYVSRASFCTSLYMGEGAVKTMILHLKKEGMADSTKSGTFLTQKGRRFMKNLLDNIPAECEIKKCSISIGKFNHAILLKKYAFATKSGTEQRDFAIMYGATGATTIIFRDGRFTFPNDTADCLLNDKNTKKTLCNFLKPENEDMIIITSANEPFVAEISAKNSALWTMATHTR